Protein AF-A0A1J9PZV6-F1 (afdb_monomer_lite)

Organism: NCBI:txid1658174

Radius of gyration: 39.18 Å; chains: 1; bounding box: 84×37×117 Å

Foldseek 3Di:
DVQLVVLLVVLLVVLQVVLQVVLVVLLVVLVVVVVDDQDDPDCLLVVQLVVLVVVVVVVLQVVLVVVVCVVPPPDDQDPDPVSVVVSVVSSVVSNPDDPVVVVVVSVVSSVVSSCVVVVVVSVVCSVVVRPCVRPVVCVVVSDDPVVVVVDDPVSCCSNVPDPPVVVVVVVVVVVVVVVVVVVVVVVVD

pLDDT: mean 86.37, std 8.46, range [59.91, 98.31]

InterPro domains:
  IPR020850 GTPase effector domain [PS51388] (104-189)

Sequence (189 aa):
EEHIRRDIHKILDRSLQSNLDTALDELRKLCNDERVQLITYNHYYTDNIQKARHDRANTVLEHALQSVSDDWGKIHVSNTPHDLAKLLGSLQNHVVVNMEQQACEEAKAGLAAYYKVDMKTFVDNVCRQVIERHIVRNLRHLFTPTDVLAFSDEEVELIASEPNSRQDRRKELKILEKHLEESLFELRS

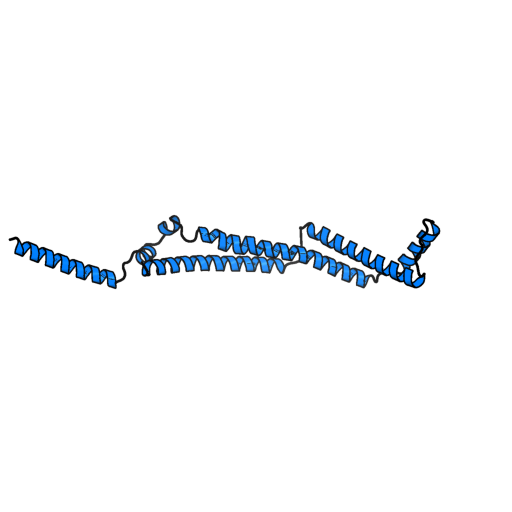Secondary structure (DSSP, 8-state):
-HHHHHHHHHHHHHHHHHHHHHHHHHHHHHHHHTTS------THHHHHHHHHHHHHHHHHHHHHHHHHHHHHSS----S-HHHHHHHHHHHHHH----HHHHHHHHHHHHHHHHHHHHHHHHHHHIIIIIIIIIIIHHHTTSS-HHHHHT--HHHHHHHHPPPHHHHHHHHHHHHHHHHHHHHHHHHH-

Structure (mmCIF, N/CA/C/O backbone):
data_AF-A0A1J9PZV6-F1
#
_entry.id   AF-A0A1J9PZV6-F1
#
loop_
_atom_site.group_PDB
_atom_site.id
_atom_site.type_symbol
_atom_site.label_atom_id
_atom_site.label_alt_id
_atom_site.label_comp_id
_atom_site.label_asym_id
_atom_site.label_entity_id
_atom_site.label_seq_id
_atom_site.pdbx_PDB_ins_code
_atom_site.Cartn_x
_atom_site.Cartn_y
_atom_site.Cartn_z
_atom_site.occupancy
_atom_site.B_iso_or_equiv
_atom_site.auth_seq_id
_atom_site.auth_comp_id
_atom_site.auth_asym_id
_atom_site.auth_atom_id
_atom_site.pdbx_PDB_model_num
ATOM 1 N N . GLU A 1 1 ? -17.785 2.205 39.127 1.00 60.62 1 GLU A N 1
ATOM 2 C CA . GLU A 1 1 ? -16.981 2.965 38.150 1.00 60.62 1 GLU A CA 1
ATOM 3 C C . GLU A 1 1 ? -15.780 2.190 37.614 1.00 60.62 1 GLU A C 1
ATOM 5 O O . GLU A 1 1 ? -15.812 1.830 36.450 1.00 60.62 1 GLU A O 1
ATOM 10 N N . GLU A 1 2 ? -14.776 1.837 38.427 1.00 74.56 2 GLU A N 1
ATOM 11 C CA . GLU A 1 2 ? -13.570 1.119 37.946 1.00 74.56 2 GLU A CA 1
ATOM 12 C C . GLU A 1 2 ? -13.859 -0.248 37.287 1.00 74.56 2 GLU A C 1
ATOM 14 O O . GLU A 1 2 ? -13.245 -0.627 36.297 1.00 74.56 2 GLU A O 1
ATOM 19 N N . HIS A 1 3 ? -14.812 -1.003 37.838 1.00 75.50 3 HIS A N 1
ATOM 20 C CA . HIS A 1 3 ? -15.273 -2.285 37.292 1.00 75.50 3 HIS A CA 1
ATOM 21 C C . HIS A 1 3 ? -15.930 -2.117 35.916 1.00 75.50 3 HIS A C 1
ATOM 23 O O . HIS A 1 3 ? -15.447 -2.693 34.952 1.00 75.50 3 HIS A O 1
ATOM 29 N N . ILE A 1 4 ? -16.921 -1.230 35.826 1.00 79.38 4 ILE A N 1
ATOM 30 C CA . ILE A 1 4 ? -17.630 -0.884 34.587 1.00 79.38 4 ILE A CA 1
ATOM 31 C C . ILE A 1 4 ? -16.651 -0.487 33.480 1.00 79.38 4 ILE A C 1
ATOM 33 O O . ILE A 1 4 ? -16.729 -0.989 32.364 1.00 79.38 4 ILE A O 1
ATOM 37 N N . ARG A 1 5 ? -15.676 0.373 33.802 1.00 81.00 5 ARG A N 1
ATOM 38 C CA . ARG A 1 5 ? -14.661 0.798 32.833 1.00 81.00 5 ARG A CA 1
ATOM 39 C C . ARG A 1 5 ? -13.847 -0.382 32.307 1.00 81.00 5 ARG A C 1
ATOM 41 O O . ARG A 1 5 ? -13.602 -0.458 31.109 1.00 81.00 5 ARG A O 1
ATOM 48 N N . ARG A 1 6 ? -13.441 -1.307 33.185 1.00 83.31 6 ARG A N 1
ATOM 49 C CA . ARG A 1 6 ? -12.686 -2.506 32.787 1.00 83.31 6 ARG A CA 1
ATOM 50 C C . ARG A 1 6 ? -13.487 -3.404 31.853 1.00 83.31 6 ARG A C 1
ATOM 52 O O . ARG A 1 6 ? -12.909 -3.934 30.912 1.00 83.31 6 ARG A O 1
ATOM 59 N N . ASP A 1 7 ? -14.782 -3.570 32.082 1.00 81.06 7 ASP A N 1
ATOM 60 C CA . ASP A 1 7 ? -15.588 -4.460 31.244 1.00 81.06 7 ASP A CA 1
ATOM 61 C C . ASP A 1 7 ? -15.961 -3.830 29.902 1.00 81.06 7 ASP A C 1
ATOM 63 O O . ASP A 1 7 ? -15.877 -4.510 28.881 1.00 81.06 7 ASP A O 1
ATOM 67 N N . ILE A 1 8 ? -16.204 -2.515 29.861 1.00 83.19 8 ILE A N 1
ATOM 68 C CA . ILE A 1 8 ? -16.289 -1.771 28.595 1.00 83.19 8 ILE A CA 1
ATOM 69 C C . ILE A 1 8 ? -14.974 -1.899 27.813 1.00 83.19 8 ILE A C 1
ATOM 71 O O . ILE A 1 8 ? -15.004 -2.200 26.623 1.00 83.19 8 ILE A O 1
ATOM 75 N N . HIS A 1 9 ? -13.814 -1.758 28.467 1.00 85.75 9 HIS A N 1
ATOM 76 C CA . HIS A 1 9 ? -12.519 -1.968 27.810 1.00 85.75 9 HIS A CA 1
ATOM 77 C C . HIS A 1 9 ? -12.388 -3.366 27.195 1.00 85.75 9 HIS A C 1
ATOM 79 O O . HIS A 1 9 ? -11.987 -3.472 26.043 1.00 85.75 9 HIS A O 1
ATOM 85 N N . LYS A 1 10 ? -12.807 -4.431 27.891 1.00 84.31 10 LYS A N 1
ATOM 86 C CA . LYS A 1 10 ? -12.777 -5.795 27.329 1.00 84.31 10 LYS A CA 1
ATOM 87 C C . LYS A 1 10 ? -13.654 -5.962 26.086 1.00 84.31 10 LYS A C 1
ATOM 89 O O . LYS A 1 10 ? -13.343 -6.788 25.229 1.00 84.31 10 LYS A O 1
ATOM 94 N N . ILE A 1 11 ? -14.784 -5.260 26.014 1.00 81.75 11 ILE A N 1
ATOM 95 C CA . ILE A 1 11 ? -15.664 -5.283 24.836 1.00 81.75 11 ILE A CA 1
ATOM 96 C C . ILE A 1 11 ? -14.983 -4.550 23.676 1.00 81.75 11 ILE A C 1
ATOM 98 O O . ILE A 1 11 ? -14.893 -5.092 22.575 1.00 81.75 11 ILE A O 1
ATOM 102 N N . LEU A 1 12 ? -14.424 -3.366 23.941 1.00 86.44 12 LEU A N 1
ATOM 103 C CA . LEU A 1 12 ? -13.680 -2.588 22.948 1.00 86.44 12 LEU A CA 1
ATOM 104 C C . LEU A 1 12 ? -12.474 -3.359 22.401 1.00 86.44 12 LEU A C 1
ATOM 106 O O . LEU A 1 12 ? -12.270 -3.379 21.189 1.00 86.44 12 LEU A O 1
ATOM 110 N N . ASP A 1 13 ? -11.713 -4.025 23.270 1.00 88.88 13 ASP A N 1
ATOM 111 C CA . ASP A 1 13 ? -10.537 -4.809 22.889 1.00 88.88 13 ASP A CA 1
ATOM 112 C C . ASP A 1 13 ? -10.908 -5.966 21.954 1.00 88.88 13 ASP A C 1
ATOM 114 O O . ASP A 1 13 ? -10.217 -6.205 20.965 1.00 88.88 13 ASP A O 1
ATOM 118 N N . ARG A 1 14 ? -12.036 -6.648 22.205 1.00 86.88 14 ARG A N 1
ATOM 119 C CA . ARG A 1 14 ? -12.546 -7.700 21.308 1.00 86.88 14 ARG A CA 1
ATOM 120 C C . ARG A 1 14 ? -12.872 -7.149 19.918 1.00 86.88 14 ARG A C 1
ATOM 122 O O . ARG A 1 14 ? -12.460 -7.736 18.917 1.00 86.88 14 ARG A O 1
ATOM 129 N N . SER A 1 15 ? -13.561 -6.012 19.845 1.00 88.19 15 SER A N 1
ATOM 130 C CA . SER A 1 15 ? -13.889 -5.366 18.567 1.00 88.19 15 SER A CA 1
ATOM 131 C C . SER A 1 15 ? -12.643 -4.858 17.833 1.00 88.19 15 SER A C 1
ATOM 133 O O . SER A 1 15 ? -12.527 -5.017 16.618 1.00 88.19 15 SER A O 1
ATOM 135 N N . LEU A 1 16 ? -11.677 -4.289 18.559 1.00 91.31 16 LEU A N 1
ATOM 136 C CA . LEU A 1 16 ? -10.388 -3.869 18.007 1.00 91.31 16 LEU A CA 1
ATOM 137 C C . LEU A 1 16 ? -9.591 -5.052 17.450 1.00 91.31 16 LEU A C 1
ATOM 139 O O . LEU A 1 16 ? -9.036 -4.942 16.358 1.00 91.31 16 LEU A O 1
ATOM 143 N N . GLN A 1 17 ? -9.574 -6.181 18.159 1.00 94.00 17 GLN A N 1
ATOM 144 C CA . GLN A 1 17 ? -8.904 -7.391 17.694 1.00 94.00 17 GLN A CA 1
ATOM 145 C C . GLN A 1 17 ? -9.547 -7.929 16.411 1.00 94.00 17 GLN A C 1
ATOM 147 O O . GLN A 1 17 ? -8.841 -8.204 15.448 1.00 94.00 17 GLN A O 1
ATOM 152 N N . SER A 1 18 ? -10.880 -7.981 16.348 1.00 93.00 18 SER A N 1
ATOM 153 C CA . SER A 1 18 ? -11.609 -8.391 15.138 1.00 93.00 18 SER A CA 1
ATOM 154 C C . SER A 1 18 ? -11.302 -7.490 13.928 1.00 93.00 18 SER A C 1
ATOM 156 O O . SER A 1 18 ? -11.060 -7.966 12.812 1.00 93.00 18 SER A O 1
ATOM 158 N N . ASN A 1 19 ? -11.234 -6.172 14.151 1.00 94.19 19 ASN A N 1
ATOM 159 C CA . ASN A 1 19 ? -10.822 -5.210 13.127 1.00 94.19 19 ASN A CA 1
ATOM 160 C C . ASN A 1 19 ? -9.390 -5.467 12.639 1.00 94.19 19 ASN A C 1
ATOM 162 O O . ASN A 1 19 ? -9.134 -5.422 11.434 1.00 94.19 19 ASN A O 1
ATOM 166 N N . LEU A 1 20 ? -8.466 -5.752 13.562 1.00 96.19 20 LEU A N 1
ATOM 167 C CA . LEU A 1 20 ? -7.080 -6.080 13.240 1.00 96.19 20 LEU A CA 1
ATOM 168 C C . LEU A 1 20 ? -6.977 -7.380 12.435 1.00 96.19 20 LEU A C 1
ATOM 170 O O . LEU A 1 20 ? -6.271 -7.407 11.430 1.00 96.19 20 LEU A O 1
ATOM 174 N N . ASP A 1 21 ? -7.700 -8.426 12.826 1.00 97.56 21 ASP A N 1
ATOM 175 C CA . ASP A 1 21 ? -7.690 -9.716 12.130 1.00 97.56 21 ASP A CA 1
ATOM 176 C C . ASP A 1 21 ? -8.176 -9.557 10.682 1.00 97.56 21 ASP A C 1
ATOM 178 O O . ASP A 1 21 ? -7.525 -10.016 9.741 1.00 97.56 21 ASP A O 1
ATOM 182 N N . THR A 1 22 ? -9.259 -8.800 10.484 1.00 97.12 22 THR A N 1
ATOM 183 C CA . THR A 1 22 ? -9.782 -8.498 9.143 1.00 97.12 22 THR A CA 1
ATOM 184 C C . THR A 1 22 ? -8.791 -7.666 8.320 1.00 97.12 22 THR A C 1
ATOM 186 O O . THR A 1 22 ? -8.613 -7.912 7.126 1.00 97.12 22 THR A O 1
ATOM 189 N N . ALA A 1 23 ? -8.110 -6.699 8.946 1.00 98.00 23 ALA A N 1
ATOM 190 C CA . ALA A 1 23 ? -7.073 -5.905 8.292 1.00 98.00 23 ALA A CA 1
ATOM 191 C C . ALA A 1 23 ? -5.891 -6.781 7.838 1.00 98.00 23 ALA A C 1
ATOM 193 O O . ALA A 1 23 ? -5.403 -6.642 6.716 1.00 98.00 23 ALA A O 1
ATOM 194 N N . LEU A 1 24 ? -5.447 -7.714 8.683 1.00 98.25 24 LEU A N 1
ATOM 195 C CA . LEU A 1 24 ? -4.373 -8.651 8.351 1.00 98.25 24 LEU A CA 1
ATOM 196 C C . LEU A 1 24 ? -4.763 -9.589 7.206 1.00 98.25 24 LEU A C 1
ATOM 198 O O . LEU A 1 24 ? -3.931 -9.872 6.343 1.00 98.25 24 LEU A O 1
ATOM 202 N N . ASP A 1 25 ? -6.013 -10.040 7.161 1.00 98.31 25 ASP A N 1
ATOM 203 C CA . ASP A 1 25 ? -6.512 -10.849 6.052 1.00 98.31 25 ASP A CA 1
ATOM 204 C C . ASP A 1 25 ? -6.569 -10.067 4.737 1.00 98.31 25 ASP A C 1
ATOM 206 O O . ASP A 1 25 ? -6.166 -10.592 3.699 1.00 98.31 25 ASP A O 1
ATOM 210 N N . GLU A 1 26 ? -6.988 -8.801 4.760 1.00 98.06 26 GLU A N 1
ATOM 211 C CA . GLU A 1 26 ? -6.936 -7.942 3.573 1.00 98.06 26 GLU A CA 1
ATOM 212 C C . GLU A 1 26 ? -5.491 -7.702 3.111 1.00 98.06 26 GLU A C 1
ATOM 214 O O . GLU A 1 26 ? -5.191 -7.814 1.922 1.00 98.06 26 GLU A O 1
ATOM 219 N N . LEU A 1 27 ? -4.563 -7.468 4.045 1.00 98.12 27 LEU A N 1
ATOM 220 C CA . LEU A 1 27 ? -3.140 -7.331 3.733 1.00 98.12 27 LEU A CA 1
ATOM 221 C C . LEU A 1 27 ? -2.576 -8.598 3.076 1.00 98.12 27 LEU A C 1
ATOM 223 O O . LEU A 1 27 ? -1.803 -8.505 2.125 1.00 98.12 27 LEU A O 1
ATOM 227 N N . ARG A 1 28 ? -2.970 -9.789 3.543 1.00 97.75 28 ARG A N 1
ATOM 228 C CA . ARG A 1 28 ? -2.560 -11.060 2.924 1.00 97.75 28 ARG A CA 1
ATOM 229 C C . ARG A 1 28 ? -3.051 -11.180 1.486 1.00 97.75 28 ARG A C 1
ATOM 231 O O . ARG A 1 28 ? -2.298 -11.686 0.657 1.00 97.75 28 ARG A O 1
ATOM 238 N N . LYS A 1 29 ? -4.272 -10.725 1.184 1.00 96.75 29 LYS A N 1
ATOM 239 C CA . LYS A 1 29 ? -4.788 -10.703 -0.195 1.00 96.75 29 LYS A CA 1
ATOM 240 C C . LYS A 1 29 ? -3.937 -9.792 -1.070 1.00 96.75 29 LYS A C 1
ATOM 242 O O . LYS A 1 29 ? -3.418 -10.275 -2.067 1.00 96.75 29 LYS A O 1
ATOM 247 N N . LEU A 1 30 ? -3.679 -8.557 -0.625 1.00 95.81 30 LEU A N 1
ATOM 248 C CA . LEU A 1 30 ? -2.809 -7.627 -1.355 1.00 95.81 30 LEU A CA 1
ATOM 249 C C . LEU A 1 30 ? -1.426 -8.239 -1.615 1.00 95.81 30 LEU A C 1
ATOM 251 O O . LEU A 1 30 ? -0.958 -8.253 -2.743 1.00 95.81 30 LEU A O 1
ATOM 255 N N . CYS A 1 31 ? -0.792 -8.835 -0.602 1.00 94.50 31 CYS A N 1
ATOM 256 C CA . CYS A 1 31 ? 0.500 -9.506 -0.773 1.00 94.50 31 CYS A CA 1
ATOM 257 C C . CYS A 1 31 ? 0.459 -10.696 -1.748 1.00 94.50 31 CYS A C 1
ATOM 259 O O . CYS A 1 31 ? 1.486 -11.032 -2.335 1.00 94.50 31 CYS A O 1
ATOM 261 N N . ASN A 1 32 ? -0.679 -11.380 -1.877 1.00 94.19 32 ASN A N 1
ATOM 262 C CA . ASN A 1 32 ? -0.838 -12.461 -2.846 1.00 94.19 32 ASN A CA 1
ATOM 263 C C . ASN A 1 32 ? -1.038 -11.923 -4.264 1.00 94.19 32 ASN A C 1
ATOM 265 O O . ASN A 1 32 ? -0.504 -12.527 -5.190 1.00 94.19 32 ASN A O 1
ATOM 269 N N . ASP A 1 33 ? -1.731 -10.796 -4.425 1.00 91.19 33 ASP A N 1
ATOM 270 C CA . ASP A 1 33 ? -1.902 -10.136 -5.722 1.00 91.19 33 ASP A CA 1
ATOM 271 C C . ASP A 1 33 ? -0.536 -9.731 -6.310 1.00 91.19 33 ASP A C 1
ATOM 273 O O . ASP A 1 33 ? -0.256 -10.021 -7.472 1.00 91.19 33 ASP A O 1
ATOM 277 N N . GLU A 1 34 ? 0.375 -9.215 -5.474 1.00 89.25 34 GLU A N 1
ATOM 278 C CA . GLU A 1 34 ? 1.752 -8.853 -5.868 1.00 89.25 34 GLU A CA 1
ATOM 279 C C . GLU A 1 34 ? 2.638 -10.052 -6.272 1.00 89.25 34 GLU A C 1
ATOM 281 O O . GLU A 1 34 ? 3.731 -9.884 -6.815 1.00 89.25 34 GLU A O 1
ATOM 286 N N . ARG A 1 35 ? 2.211 -11.292 -5.989 1.00 87.44 35 ARG A N 1
ATOM 287 C CA . ARG A 1 35 ? 2.941 -12.517 -6.375 1.00 87.44 35 ARG A CA 1
ATOM 288 C C . ARG A 1 35 ? 2.535 -13.050 -7.745 1.00 87.44 35 ARG A C 1
ATOM 290 O O . ARG A 1 35 ? 3.172 -13.981 -8.244 1.00 87.44 35 ARG A O 1
ATOM 297 N N . VAL A 1 36 ? 1.460 -12.520 -8.321 1.00 85.00 36 VAL A N 1
ATOM 298 C CA . VAL A 1 36 ? 0.964 -12.910 -9.642 1.00 85.00 36 VAL A CA 1
ATOM 299 C C . VAL A 1 36 ? 1.789 -12.199 -10.727 1.00 85.00 36 VAL A C 1
ATOM 301 O O . VAL A 1 36 ? 2.706 -11.427 -10.456 1.00 85.00 36 VAL A O 1
ATOM 304 N N . GLN A 1 37 ? 1.531 -12.528 -11.989 1.00 80.44 37 GLN A N 1
ATOM 305 C CA . GLN A 1 37 ? 2.214 -11.951 -13.138 1.00 80.44 37 GLN A CA 1
ATOM 306 C C . GLN A 1 37 ? 2.139 -10.415 -13.161 1.00 80.44 37 GLN A C 1
ATOM 308 O O . GLN A 1 37 ? 1.070 -9.830 -13.003 1.00 80.44 37 GLN A O 1
ATOM 313 N N . LEU A 1 38 ? 3.285 -9.789 -13.443 1.00 82.00 38 LEU A N 1
ATOM 314 C CA . LEU A 1 38 ? 3.469 -8.338 -13.489 1.00 82.00 38 LEU A CA 1
ATOM 315 C C . LEU A 1 38 ? 2.643 -7.725 -14.632 1.00 82.00 38 LEU A C 1
ATOM 317 O O . LEU A 1 38 ? 3.000 -7.857 -15.806 1.00 82.00 38 LEU A O 1
ATOM 321 N N . ILE A 1 39 ? 1.537 -7.058 -14.301 1.00 84.88 39 ILE A N 1
ATOM 322 C CA . ILE A 1 39 ? 0.676 -6.356 -15.261 1.00 84.88 39 ILE A CA 1
ATOM 323 C C . ILE A 1 39 ? 0.287 -5.014 -14.654 1.00 84.88 39 ILE A C 1
ATOM 325 O O . ILE A 1 39 ? -0.245 -4.951 -13.552 1.00 84.88 39 ILE A O 1
ATOM 329 N N . THR A 1 40 ? 0.523 -3.923 -15.384 1.00 87.00 40 THR A N 1
ATOM 330 C CA . THR A 1 40 ? 0.084 -2.590 -14.965 1.00 87.00 40 THR A CA 1
ATOM 331 C C . THR A 1 40 ? -0.733 -1.924 -16.060 1.00 87.00 40 THR A C 1
ATOM 333 O O . THR A 1 40 ? -0.335 -1.881 -17.222 1.00 87.00 40 THR A O 1
ATOM 336 N N . TYR A 1 41 ? -1.886 -1.384 -15.671 1.00 87.25 4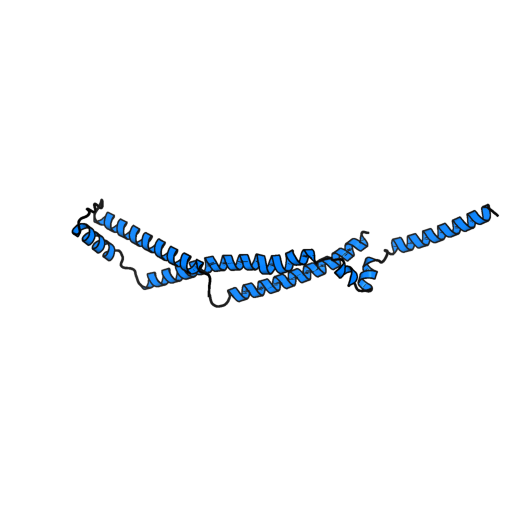1 TYR A N 1
ATOM 337 C CA . TYR A 1 41 ? -2.755 -0.578 -16.535 1.00 87.25 41 TYR A CA 1
ATOM 338 C C . TYR A 1 41 ? -2.494 0.924 -16.374 1.00 87.25 41 TYR A C 1
ATOM 340 O O . TYR A 1 41 ? -3.204 1.759 -16.933 1.00 87.25 41 TYR A O 1
ATOM 348 N N . ASN A 1 42 ? -1.497 1.289 -15.568 1.00 89.50 42 ASN A N 1
ATOM 349 C CA . ASN A 1 42 ? -1.205 2.671 -15.256 1.00 89.50 42 ASN A CA 1
ATOM 350 C C . ASN A 1 42 ? -0.319 3.304 -16.342 1.00 89.50 42 ASN A C 1
ATOM 352 O O . ASN A 1 42 ? 0.802 2.855 -16.579 1.00 89.50 42 ASN A O 1
ATOM 356 N N . HIS A 1 43 ? -0.789 4.399 -16.944 1.00 90.81 43 HIS A N 1
ATOM 357 C CA . HIS A 1 43 ? -0.049 5.159 -17.959 1.00 90.81 43 HIS A CA 1
ATOM 358 C C . HIS A 1 43 ? 1.305 5.705 -17.466 1.00 90.81 43 HIS A C 1
ATOM 360 O O . HIS A 1 43 ? 2.218 5.889 -18.264 1.00 90.81 43 HIS A O 1
ATOM 366 N N . TYR A 1 44 ? 1.518 5.873 -16.156 1.00 90.31 44 TYR A N 1
ATOM 367 C CA . TYR A 1 44 ? 2.839 6.245 -15.638 1.00 90.31 44 TYR A CA 1
ATOM 368 C C . TYR A 1 44 ? 3.930 5.236 -16.012 1.00 90.31 44 TYR A C 1
ATOM 370 O O . TYR A 1 44 ? 5.103 5.602 -16.070 1.00 90.31 44 TYR A O 1
ATOM 378 N N . TYR A 1 45 ? 3.578 3.974 -16.275 1.00 92.06 45 TYR A N 1
ATOM 379 C CA . TYR A 1 45 ? 4.525 2.995 -16.796 1.00 92.06 45 TYR A CA 1
ATOM 380 C C . TYR A 1 45 ? 5.095 3.428 -18.152 1.00 92.06 45 TYR A C 1
ATOM 382 O O . TYR A 1 45 ? 6.316 3.430 -18.328 1.00 92.06 45 TYR A O 1
ATOM 390 N N . THR A 1 46 ? 4.231 3.844 -19.087 1.00 91.69 46 THR A N 1
ATOM 391 C CA . THR A 1 46 ? 4.663 4.281 -20.420 1.00 91.69 46 THR A CA 1
ATOM 392 C C . THR A 1 46 ? 5.512 5.543 -20.343 1.00 91.69 46 THR A C 1
ATOM 394 O O . THR A 1 46 ? 6.530 5.635 -21.026 1.00 91.69 46 THR A O 1
ATOM 397 N N . ASP A 1 47 ? 5.179 6.467 -19.445 1.00 92.25 47 ASP A N 1
ATOM 398 C CA . ASP A 1 47 ? 5.974 7.681 -19.244 1.00 92.25 47 ASP A CA 1
ATOM 399 C C . ASP A 1 47 ? 7.350 7.355 -18.646 1.00 92.25 47 ASP A C 1
ATOM 401 O O . ASP A 1 47 ? 8.379 7.865 -19.094 1.00 92.25 47 ASP A O 1
ATOM 405 N N . ASN A 1 48 ? 7.393 6.459 -17.652 1.00 91.94 48 ASN A N 1
ATOM 406 C CA . ASN A 1 48 ? 8.638 6.038 -17.013 1.00 91.94 48 ASN A CA 1
ATOM 407 C C . ASN A 1 48 ? 9.565 5.309 -17.998 1.00 91.94 48 ASN A C 1
ATOM 409 O O . ASN A 1 48 ? 10.770 5.558 -17.972 1.00 91.94 48 ASN A O 1
ATOM 413 N N . ILE A 1 49 ? 9.031 4.438 -18.865 1.00 93.25 49 ILE A N 1
ATOM 414 C CA . ILE A 1 49 ? 9.859 3.710 -19.836 1.00 93.25 49 ILE A CA 1
ATOM 415 C C . ILE A 1 49 ? 10.336 4.621 -20.969 1.00 93.25 49 ILE A C 1
ATOM 417 O O . ILE A 1 49 ? 11.493 4.533 -21.371 1.00 93.25 49 ILE A O 1
ATOM 421 N N . GLN A 1 50 ? 9.496 5.548 -21.445 1.00 91.69 50 GLN A N 1
ATOM 422 C CA . GLN A 1 50 ? 9.914 6.551 -22.426 1.00 91.69 50 GLN A CA 1
ATOM 423 C C . GLN A 1 50 ? 11.020 7.442 -21.868 1.00 91.69 50 GLN A C 1
ATOM 425 O O . GLN A 1 50 ? 12.024 7.661 -22.545 1.00 91.69 50 GLN A O 1
ATOM 430 N N . LYS A 1 51 ? 10.877 7.889 -20.617 1.00 91.56 51 LYS A N 1
ATOM 431 C CA . LYS A 1 51 ? 11.920 8.652 -19.936 1.00 91.56 51 LYS A CA 1
ATOM 432 C C . LYS A 1 51 ? 13.220 7.854 -19.832 1.00 91.56 51 LYS A C 1
ATOM 434 O O . LYS A 1 51 ? 14.259 8.359 -20.232 1.00 91.56 51 LYS A O 1
ATOM 439 N N . ALA A 1 52 ? 13.163 6.601 -19.378 1.00 89.81 52 ALA A N 1
ATOM 440 C CA . ALA A 1 52 ? 14.351 5.752 -19.268 1.00 89.81 52 ALA A CA 1
ATOM 441 C C . ALA A 1 52 ? 15.051 5.536 -20.624 1.00 89.81 52 ALA A C 1
ATOM 443 O O . ALA A 1 52 ? 16.278 5.600 -20.705 1.00 89.81 52 ALA A O 1
ATOM 444 N N . ARG A 1 53 ? 14.280 5.331 -21.702 1.00 89.19 53 ARG A N 1
ATOM 445 C CA . ARG A 1 53 ? 14.809 5.225 -23.072 1.00 89.19 53 ARG A CA 1
ATOM 446 C C . ARG A 1 53 ? 15.468 6.522 -23.536 1.00 89.19 53 ARG A C 1
ATOM 448 O O . ARG A 1 53 ? 16.532 6.469 -24.145 1.00 89.19 53 ARG A O 1
ATOM 455 N N . HIS A 1 54 ? 14.852 7.669 -23.252 1.00 90.19 54 HIS A N 1
ATOM 456 C CA . HIS A 1 54 ? 15.391 8.975 -23.621 1.00 90.19 54 HIS A CA 1
ATOM 457 C C . HIS A 1 54 ? 16.682 9.298 -22.860 1.00 90.19 54 HIS A C 1
ATOM 459 O O . HIS A 1 54 ? 17.685 9.629 -23.486 1.00 90.19 54 HIS A O 1
ATOM 465 N N . ASP A 1 55 ? 16.679 9.121 -21.536 1.00 89.81 55 ASP A N 1
ATOM 466 C CA . ASP A 1 55 ? 17.851 9.331 -20.681 1.00 89.81 55 ASP A CA 1
ATOM 467 C C . ASP A 1 55 ? 19.029 8.476 -21.175 1.00 89.81 55 ASP A C 1
ATOM 469 O O . ASP A 1 55 ? 20.136 8.977 -21.361 1.00 89.81 55 ASP A O 1
ATOM 473 N N . ARG A 1 56 ? 18.771 7.205 -21.510 1.00 85.12 56 ARG A N 1
ATOM 474 C CA . ARG A 1 56 ? 19.779 6.312 -22.088 1.00 85.12 56 ARG A CA 1
ATOM 475 C C . ARG A 1 56 ? 20.287 6.789 -23.447 1.00 85.12 56 ARG A C 1
ATOM 477 O O . ARG A 1 56 ? 21.494 6.771 -23.675 1.00 85.12 56 ARG A O 1
ATOM 484 N N . ALA A 1 57 ? 19.391 7.153 -24.365 1.00 85.44 57 ALA A N 1
ATOM 485 C CA . ALA A 1 57 ? 19.783 7.627 -25.690 1.00 85.44 57 ALA A CA 1
ATOM 486 C C . ALA A 1 57 ? 20.694 8.859 -25.586 1.00 85.44 57 ALA A C 1
ATOM 488 O O . ALA A 1 57 ? 21.698 8.934 -26.292 1.00 85.44 57 ALA A O 1
ATOM 489 N N . ASN A 1 58 ? 20.396 9.763 -24.650 1.00 87.44 58 ASN A N 1
ATOM 490 C CA . ASN A 1 58 ? 21.243 10.913 -24.357 1.00 87.44 58 ASN A CA 1
ATOM 491 C C . ASN A 1 58 ? 22.606 10.486 -23.803 1.00 87.44 58 ASN A C 1
ATOM 493 O O . ASN A 1 58 ? 23.615 10.958 -24.308 1.00 87.44 58 ASN A O 1
ATOM 497 N N . THR A 1 59 ? 22.671 9.547 -22.852 1.00 85.69 59 THR A N 1
ATOM 498 C CA . THR A 1 59 ? 23.957 9.040 -22.332 1.00 85.69 59 THR A CA 1
ATOM 499 C C . THR A 1 59 ? 24.814 8.389 -23.420 1.00 85.69 59 THR A C 1
ATOM 501 O O . THR A 1 59 ? 26.020 8.618 -23.481 1.00 85.69 59 THR A O 1
ATOM 504 N N . VAL A 1 60 ? 24.208 7.591 -24.306 1.00 83.06 60 VAL A N 1
ATOM 505 C CA . VAL A 1 60 ? 24.920 6.982 -25.443 1.00 83.06 60 VAL A CA 1
ATOM 506 C C . VAL A 1 60 ? 25.442 8.062 -26.387 1.00 83.06 60 VAL A C 1
ATOM 508 O O . VAL A 1 60 ? 26.589 7.991 -26.823 1.00 83.06 60 VAL A O 1
ATOM 511 N N . LEU A 1 61 ? 24.626 9.076 -26.680 1.00 84.00 61 LEU A N 1
ATOM 512 C CA . LEU A 1 61 ? 25.025 10.194 -27.527 1.00 84.00 61 LEU A CA 1
ATOM 513 C C . LEU A 1 61 ? 26.154 11.018 -26.894 1.00 84.00 61 LEU A C 1
ATOM 515 O O . LEU A 1 61 ? 27.109 11.355 -27.584 1.00 84.00 61 LEU A O 1
ATOM 519 N N . GLU A 1 62 ? 26.076 11.313 -25.597 1.00 85.50 62 GLU A N 1
ATOM 520 C CA . GLU A 1 62 ? 27.122 12.014 -24.847 1.00 85.50 62 GLU A CA 1
ATOM 521 C C . GLU A 1 62 ? 28.446 11.249 -24.889 1.00 85.50 62 GLU A C 1
ATOM 523 O O . GLU A 1 62 ? 29.479 11.839 -25.204 1.00 85.50 62 GLU A O 1
ATOM 528 N N . HIS A 1 63 ? 28.418 9.936 -24.645 1.00 83.25 63 HIS A N 1
ATOM 529 C CA . HIS A 1 63 ? 29.615 9.101 -24.713 1.00 83.25 63 HIS A CA 1
ATOM 530 C C . HIS A 1 63 ? 30.192 9.058 -26.133 1.00 83.25 63 HIS A C 1
ATOM 532 O O . HIS A 1 63 ? 31.400 9.186 -26.319 1.00 83.25 63 HIS A O 1
ATOM 538 N N . ALA A 1 64 ? 29.339 8.925 -27.152 1.00 82.25 64 ALA A N 1
ATOM 539 C CA . ALA A 1 64 ? 29.775 8.946 -28.544 1.00 82.25 64 ALA A CA 1
ATOM 540 C C . ALA A 1 64 ? 30.392 10.303 -28.926 1.00 82.25 64 ALA A C 1
ATOM 542 O O . ALA A 1 64 ? 31.435 10.340 -29.572 1.00 82.25 64 ALA A O 1
ATOM 543 N N . LEU A 1 65 ? 29.804 11.421 -28.488 1.00 82.25 65 LEU A N 1
ATOM 544 C CA . LEU A 1 65 ? 30.356 12.763 -28.701 1.00 82.25 65 LEU A CA 1
ATOM 545 C C . LEU A 1 65 ? 31.700 12.959 -27.988 1.00 82.25 65 LEU A C 1
ATOM 547 O O . LEU A 1 65 ? 32.595 13.581 -28.557 1.00 82.25 65 LEU A O 1
ATOM 551 N N . GLN A 1 66 ? 31.860 12.418 -26.778 1.00 82.12 66 GLN A N 1
ATOM 552 C CA . GLN A 1 66 ? 33.141 12.421 -26.065 1.00 82.12 66 GLN A CA 1
ATOM 553 C C . GLN A 1 66 ? 34.204 11.627 -26.832 1.00 82.12 66 GLN A C 1
ATOM 555 O O . GLN A 1 66 ? 35.272 12.168 -27.094 1.00 82.12 66 GLN A O 1
ATOM 560 N N . SER A 1 67 ? 33.886 10.412 -27.292 1.00 80.00 67 SER A N 1
ATOM 561 C CA . SER A 1 67 ? 34.818 9.593 -28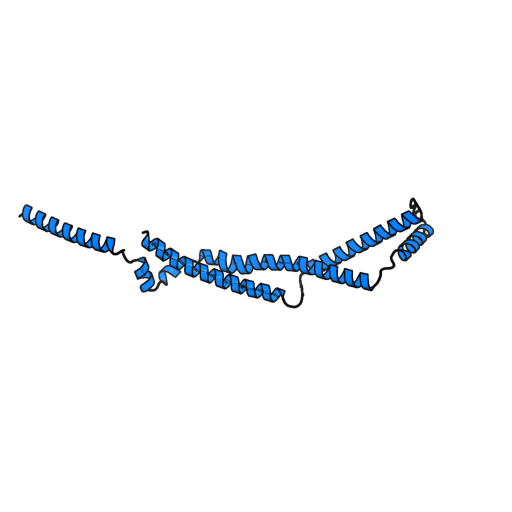.086 1.00 80.00 67 SER A CA 1
ATOM 562 C C . SER A 1 67 ? 35.248 10.288 -29.383 1.00 80.00 67 SER A C 1
ATOM 564 O O . SER A 1 67 ? 36.429 10.309 -29.717 1.00 80.00 67 SER A O 1
ATOM 566 N N . VAL A 1 68 ? 34.316 10.945 -30.083 1.00 78.56 68 VAL A N 1
ATOM 567 C CA . VAL A 1 68 ? 34.647 11.748 -31.273 1.00 78.56 68 VAL A CA 1
ATOM 568 C C . VAL A 1 68 ? 35.545 12.937 -30.920 1.00 78.56 68 VAL A C 1
ATOM 570 O O . VAL A 1 68 ? 36.426 13.299 -31.699 1.00 78.56 68 VAL A O 1
ATOM 573 N N . SER A 1 69 ? 35.343 13.556 -29.754 1.00 80.12 69 SER A N 1
ATOM 574 C CA . SER A 1 69 ? 36.185 14.662 -29.292 1.00 80.12 69 SER A CA 1
ATOM 575 C C . SER A 1 69 ? 37.597 14.206 -28.940 1.00 80.12 69 SER A C 1
ATOM 577 O O . SER A 1 69 ? 38.537 14.971 -29.148 1.00 80.12 69 SER A O 1
ATOM 579 N N . ASP A 1 70 ? 37.760 12.994 -28.416 1.00 78.19 70 ASP A N 1
ATOM 580 C CA . ASP A 1 70 ? 39.076 12.421 -28.133 1.00 78.19 70 ASP A CA 1
ATOM 581 C C . ASP A 1 70 ? 39.834 12.119 -29.436 1.00 78.19 70 ASP A C 1
ATOM 583 O O . ASP A 1 70 ? 41.022 12.425 -29.548 1.00 78.19 70 ASP A O 1
ATOM 587 N N . ASP A 1 71 ? 39.131 11.618 -30.457 1.00 73.81 71 ASP A N 1
ATOM 588 C CA . ASP A 1 71 ? 39.714 11.298 -31.763 1.00 73.81 71 ASP A CA 1
ATOM 589 C C . ASP A 1 71 ? 40.082 12.547 -32.585 1.00 73.81 71 ASP A C 1
ATOM 591 O O . ASP A 1 71 ? 41.062 12.544 -33.335 1.00 73.81 71 ASP A O 1
ATOM 595 N N . TRP A 1 72 ? 39.274 13.611 -32.516 1.00 71.75 72 TRP A N 1
ATOM 596 C CA . TRP A 1 72 ? 39.422 14.800 -33.373 1.00 71.75 72 TRP A CA 1
ATOM 597 C C . TRP A 1 72 ? 40.024 16.013 -32.653 1.00 71.75 72 TRP A C 1
ATOM 599 O O . TRP A 1 72 ? 40.335 17.020 -33.296 1.00 71.75 72 TRP A O 1
ATOM 609 N N . GLY A 1 73 ? 40.176 15.957 -31.329 1.00 72.12 73 GLY A N 1
ATOM 610 C CA . GLY A 1 73 ? 40.421 17.140 -30.512 1.00 72.12 73 GLY A CA 1
ATOM 611 C C . GLY A 1 73 ? 39.185 18.047 -30.453 1.00 72.12 73 GLY A C 1
ATOM 612 O O . GLY A 1 73 ? 38.045 17.591 -30.489 1.00 72.12 73 GLY A O 1
ATOM 613 N N . LYS A 1 74 ? 39.383 19.368 -30.345 1.00 72.12 74 LYS A N 1
ATOM 614 C CA . LYS A 1 74 ? 38.277 20.331 -30.191 1.00 72.12 74 LYS A CA 1
ATOM 615 C C . LYS A 1 74 ? 37.320 20.251 -31.393 1.00 72.12 74 LYS A C 1
ATOM 617 O O . LYS A 1 74 ? 37.654 20.729 -32.476 1.00 72.12 74 LYS A O 1
ATOM 622 N N . ILE A 1 75 ? 36.133 19.673 -31.195 1.00 66.88 75 ILE A N 1
ATOM 623 C CA . ILE A 1 75 ? 35.146 19.497 -32.266 1.00 66.88 75 ILE A CA 1
ATOM 624 C C . ILE A 1 75 ? 34.647 20.874 -32.733 1.00 66.88 75 ILE A C 1
ATOM 626 O O . ILE A 1 75 ? 33.927 21.568 -32.016 1.00 66.88 75 ILE A O 1
ATOM 630 N N . HIS A 1 76 ? 35.002 21.255 -33.960 1.00 69.50 76 HIS A N 1
ATOM 631 C CA . HIS A 1 76 ? 34.390 22.370 -34.679 1.00 69.50 76 HIS A CA 1
ATOM 632 C C . HIS A 1 76 ? 33.460 21.810 -35.756 1.00 69.50 76 HIS A C 1
ATOM 634 O O . HIS A 1 76 ? 33.915 21.344 -36.796 1.00 69.50 76 HIS A O 1
ATOM 640 N N . VAL A 1 77 ? 32.152 21.855 -35.501 1.00 68.00 77 VAL A N 1
ATOM 641 C CA . VAL A 1 77 ? 31.137 21.514 -36.505 1.00 68.00 77 VAL A CA 1
ATOM 642 C C . VAL A 1 77 ? 30.692 22.807 -37.176 1.00 68.00 77 VAL A C 1
ATOM 644 O O . VAL A 1 77 ? 29.988 23.616 -36.569 1.00 68.00 77 VAL A O 1
ATOM 647 N N . SER A 1 78 ? 31.121 23.034 -38.415 1.00 73.25 78 SER A N 1
ATOM 648 C CA . SER A 1 78 ? 30.549 24.098 -39.245 1.00 73.25 78 SER A CA 1
ATOM 649 C C . SER A 1 78 ? 29.174 23.647 -39.745 1.00 73.25 78 SER A C 1
ATOM 651 O O . SER A 1 78 ? 28.929 22.454 -39.905 1.00 73.25 78 SER A O 1
ATOM 653 N N . ASN A 1 79 ? 28.276 24.580 -40.072 1.00 74.75 79 ASN A N 1
ATOM 654 C CA . ASN A 1 79 ? 26.963 24.244 -40.641 1.00 74.75 79 ASN A CA 1
ATOM 655 C C . ASN A 1 79 ? 27.052 23.850 -42.134 1.00 74.75 79 ASN A C 1
ATOM 657 O O . ASN A 1 79 ? 26.260 24.305 -42.959 1.00 74.75 79 ASN A O 1
ATOM 661 N N . THR A 1 80 ? 28.072 23.071 -42.506 1.00 82.56 80 THR A N 1
ATOM 662 C CA . THR A 1 80 ? 28.239 22.543 -43.859 1.00 82.56 80 THR A CA 1
ATOM 663 C C . THR A 1 80 ? 27.683 21.117 -43.927 1.00 82.56 80 THR A C 1
ATOM 665 O O . THR A 1 80 ? 27.863 20.338 -42.987 1.00 82.56 80 THR A O 1
ATOM 668 N N . PRO A 1 81 ? 27.041 20.721 -45.042 1.00 81.25 81 PRO A N 1
ATOM 669 C CA . PRO A 1 81 ? 26.537 19.355 -45.210 1.00 81.25 81 PRO A CA 1
ATOM 670 C C . PRO A 1 81 ? 27.620 18.278 -45.045 1.00 81.25 81 PRO A C 1
ATOM 672 O O . PRO A 1 81 ? 27.328 17.167 -44.612 1.00 81.25 81 PRO A O 1
ATOM 675 N N . HIS A 1 82 ? 28.873 18.612 -45.372 1.00 78.31 82 HIS A N 1
ATOM 676 C CA . HIS A 1 82 ? 30.013 17.708 -45.255 1.00 78.31 82 HIS A CA 1
ATOM 677 C C . HIS A 1 82 ? 30.407 17.451 -43.795 1.00 78.31 82 HIS A C 1
ATOM 679 O O . HIS A 1 82 ? 30.552 16.294 -43.406 1.00 78.31 82 HIS A O 1
ATOM 685 N N . ASP A 1 83 ? 30.513 18.502 -42.976 1.00 74.50 83 ASP A N 1
ATOM 686 C CA . ASP A 1 83 ? 30.864 18.369 -41.556 1.00 74.50 83 ASP A CA 1
ATOM 687 C C . ASP A 1 83 ? 29.775 17.615 -40.781 1.00 74.50 83 ASP A C 1
ATOM 689 O O . ASP A 1 83 ? 30.083 16.768 -39.940 1.00 74.50 83 ASP A O 1
ATOM 693 N N . LEU A 1 84 ? 28.500 17.849 -41.121 1.00 79.38 84 LEU A N 1
ATOM 694 C CA . LEU A 1 84 ? 27.369 17.124 -40.539 1.00 79.38 84 LEU A CA 1
ATOM 695 C C . LEU A 1 84 ? 27.391 15.632 -40.909 1.00 79.38 84 LEU A C 1
ATOM 697 O O . LEU A 1 84 ? 27.203 14.778 -40.043 1.00 79.38 84 LEU A O 1
ATOM 701 N N . ALA A 1 85 ? 27.646 15.306 -42.180 1.00 82.19 85 ALA A N 1
ATOM 702 C CA . ALA A 1 85 ? 27.746 13.920 -42.635 1.00 82.19 85 ALA A CA 1
ATOM 703 C C . ALA A 1 85 ? 28.936 13.192 -41.990 1.00 82.19 85 ALA A C 1
ATOM 705 O O . ALA A 1 85 ? 28.813 12.031 -41.599 1.00 82.19 85 ALA A O 1
ATOM 706 N N . LYS A 1 86 ? 30.069 13.886 -41.829 1.00 78.94 86 LYS A N 1
ATOM 707 C CA . LYS A 1 86 ? 31.262 13.355 -41.165 1.00 78.94 86 LYS A CA 1
ATOM 708 C C . LYS A 1 86 ? 30.995 13.067 -39.684 1.00 78.94 86 LYS A C 1
ATOM 710 O O . LYS A 1 86 ? 31.343 11.989 -39.211 1.00 78.94 86 LYS A O 1
ATOM 715 N N . LEU A 1 87 ? 30.333 13.986 -38.976 1.00 80.25 87 LEU A N 1
ATOM 716 C CA . LEU A 1 87 ? 29.932 13.794 -37.579 1.00 80.25 87 LEU A CA 1
ATOM 717 C C . LEU A 1 87 ? 28.968 12.611 -37.422 1.00 80.25 87 LEU A C 1
ATOM 719 O O . LEU A 1 87 ? 29.174 11.769 -36.553 1.00 80.25 87 LEU A O 1
ATOM 723 N N . LEU A 1 88 ? 27.942 12.519 -38.276 1.00 81.38 88 LEU A N 1
ATOM 724 C CA . LEU A 1 88 ? 26.979 11.413 -38.254 1.00 81.38 88 LEU A CA 1
ATOM 725 C C . LEU A 1 88 ? 27.644 10.056 -38.510 1.00 81.38 88 LEU A C 1
ATOM 727 O O . LEU A 1 88 ? 27.335 9.092 -37.813 1.00 81.38 88 LEU A O 1
ATOM 731 N N . GLY A 1 89 ? 28.571 9.983 -39.470 1.00 79.31 89 GLY A N 1
ATOM 732 C CA . GLY A 1 89 ? 29.326 8.761 -39.752 1.00 79.31 89 GLY A CA 1
ATOM 733 C C . GLY A 1 89 ? 30.204 8.329 -38.576 1.00 79.31 89 GLY A C 1
ATOM 734 O O . GLY A 1 89 ? 30.224 7.153 -38.219 1.00 79.31 89 GLY A O 1
ATOM 735 N N . SER A 1 90 ? 30.876 9.279 -37.919 1.00 75.88 90 SER A N 1
ATOM 736 C CA . SER A 1 90 ? 31.654 8.993 -36.710 1.00 75.88 90 SER A CA 1
ATOM 737 C C . SER A 1 90 ? 30.775 8.547 -35.544 1.00 75.88 90 SER A C 1
ATOM 739 O O . SER A 1 90 ? 31.071 7.532 -34.923 1.00 75.88 90 SER A O 1
ATOM 741 N N . LEU A 1 91 ? 29.650 9.223 -35.291 1.00 78.75 91 LEU A N 1
ATOM 742 C CA . LEU A 1 91 ? 28.696 8.809 -34.259 1.00 78.75 91 LEU A CA 1
ATOM 743 C C . LEU A 1 91 ? 28.166 7.391 -34.509 1.00 78.75 91 LEU A C 1
ATOM 745 O O . LEU A 1 91 ? 28.131 6.594 -33.578 1.00 78.75 91 LEU A O 1
ATOM 749 N N . GLN A 1 92 ? 27.813 7.034 -35.749 1.00 77.50 92 GLN A N 1
ATOM 750 C CA . GLN A 1 92 ? 27.339 5.683 -36.076 1.00 77.50 92 GLN A CA 1
ATOM 751 C C . GLN A 1 92 ? 28.359 4.589 -35.737 1.00 77.50 92 GLN A C 1
ATOM 753 O O . GLN A 1 92 ? 27.967 3.535 -35.240 1.00 77.50 92 GLN A O 1
ATOM 758 N N . ASN A 1 93 ? 29.652 4.847 -35.941 1.00 70.69 93 ASN A N 1
ATOM 759 C CA . ASN A 1 93 ? 30.708 3.886 -35.613 1.00 70.69 93 ASN A CA 1
ATOM 760 C C . ASN A 1 93 ? 30.860 3.663 -34.100 1.00 70.69 93 ASN A C 1
ATOM 762 O O . ASN A 1 93 ? 31.208 2.562 -33.680 1.00 70.69 93 ASN A O 1
ATOM 766 N N . HIS A 1 94 ? 30.561 4.675 -33.279 1.00 68.75 94 HIS A N 1
ATOM 767 C CA . HIS A 1 94 ? 30.602 4.571 -31.814 1.00 68.75 94 HIS A CA 1
ATOM 768 C C . HIS A 1 94 ? 29.268 4.124 -31.189 1.00 68.75 94 HIS A C 1
ATOM 770 O O . HIS A 1 94 ? 29.227 3.793 -30.008 1.00 68.75 94 HIS A O 1
ATOM 776 N N . VAL A 1 95 ? 28.184 4.075 -31.971 1.00 69.75 95 VAL A N 1
ATOM 777 C CA . VAL A 1 95 ? 26.834 3.666 -31.538 1.00 69.75 95 VAL A CA 1
ATOM 778 C C . VAL A 1 95 ? 26.565 2.177 -31.822 1.00 69.75 95 VAL A C 1
ATOM 780 O O . VAL A 1 95 ? 25.434 1.716 -31.719 1.00 69.75 95 VAL A O 1
ATOM 783 N N . VAL A 1 96 ? 27.581 1.367 -32.140 1.00 59.91 96 VAL A N 1
ATOM 784 C CA . VAL A 1 96 ? 27.402 -0.092 -32.265 1.00 59.91 96 VAL A CA 1
ATOM 785 C C . VAL A 1 96 ? 27.039 -0.682 -30.898 1.00 59.91 96 VAL A C 1
ATOM 787 O O . VAL A 1 96 ? 27.900 -0.956 -30.063 1.00 59.91 96 VAL A O 1
ATOM 790 N N . VAL A 1 97 ? 25.740 -0.869 -30.659 1.00 66.31 97 VAL A N 1
ATOM 791 C CA . VAL A 1 97 ? 25.215 -1.432 -29.415 1.00 66.31 97 VAL A CA 1
ATOM 792 C C . VAL A 1 97 ? 25.171 -2.954 -29.532 1.00 66.31 97 VAL A C 1
ATOM 794 O O . VAL A 1 97 ? 24.578 -3.506 -30.458 1.00 66.31 97 VAL A O 1
ATOM 797 N N . ASN A 1 98 ? 25.781 -3.650 -28.572 1.00 79.31 98 ASN A N 1
ATOM 798 C CA . ASN A 1 98 ? 25.604 -5.090 -28.405 1.00 79.31 98 ASN A CA 1
ATOM 799 C C . ASN A 1 98 ? 24.107 -5.393 -28.183 1.00 79.31 98 ASN A C 1
ATOM 801 O O . ASN A 1 98 ? 23.529 -4.956 -27.186 1.00 79.31 98 ASN A O 1
ATOM 805 N N . MET A 1 99 ? 23.482 -6.146 -29.099 1.00 80.31 99 MET A N 1
ATOM 806 C CA . MET A 1 99 ? 22.038 -6.415 -29.058 1.00 80.31 99 MET A CA 1
ATOM 807 C C . MET A 1 99 ? 21.593 -7.143 -27.782 1.00 80.31 99 MET A C 1
ATOM 809 O O . MET A 1 99 ? 20.516 -6.851 -27.263 1.00 80.31 99 MET A O 1
ATOM 813 N N . GLU A 1 100 ? 22.411 -8.051 -27.242 1.00 88.44 100 GLU A N 1
ATOM 814 C CA . GLU A 1 100 ? 22.098 -8.758 -25.993 1.00 88.44 100 GLU A CA 1
ATOM 815 C C . GLU A 1 100 ? 22.120 -7.801 -24.801 1.00 88.44 100 GLU A C 1
ATOM 817 O O . GLU A 1 100 ? 21.203 -7.790 -23.977 1.00 88.44 100 GLU A O 1
ATOM 822 N N . GLN A 1 101 ? 23.139 -6.941 -24.742 1.00 84.94 101 GLN A N 1
ATOM 8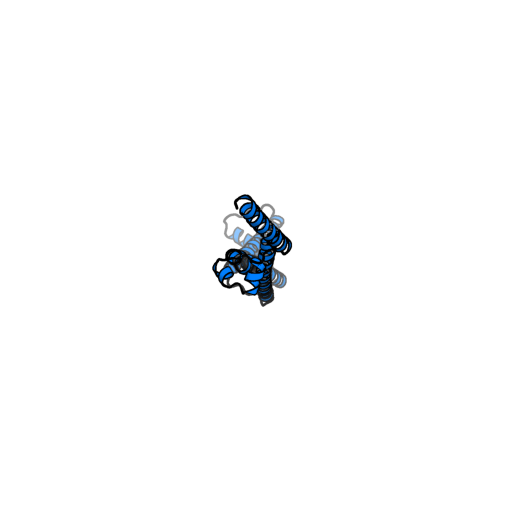23 C CA . GLN A 1 101 ? 23.243 -5.915 -23.711 1.00 84.94 101 GLN A CA 1
ATOM 824 C C . GLN A 1 101 ? 22.072 -4.930 -23.798 1.00 84.94 101 GLN A C 1
ATOM 826 O O . GLN A 1 101 ? 21.472 -4.586 -22.779 1.00 84.94 101 GLN A O 1
ATOM 831 N N . GLN A 1 102 ? 21.696 -4.521 -25.011 1.00 84.00 102 GLN A N 1
ATOM 832 C CA . GLN A 1 102 ? 20.555 -3.639 -25.227 1.00 84.00 102 GLN A CA 1
ATOM 833 C C . GLN A 1 102 ? 19.253 -4.264 -24.731 1.00 84.00 102 GLN A C 1
ATOM 835 O O . GLN A 1 102 ? 18.512 -3.605 -24.002 1.00 84.00 102 GLN A O 1
ATOM 840 N N . ALA A 1 103 ? 18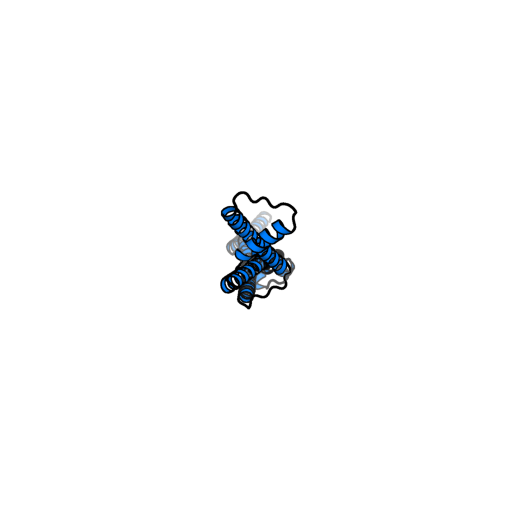.997 -5.525 -25.087 1.00 89.38 103 ALA A N 1
ATOM 841 C CA . ALA A 1 103 ? 17.809 -6.253 -24.656 1.00 89.38 103 ALA A CA 1
ATOM 842 C C . ALA A 1 103 ? 17.755 -6.410 -23.127 1.00 89.38 103 ALA A C 1
ATOM 844 O O . ALA A 1 103 ? 16.707 -6.187 -22.520 1.00 89.38 103 ALA A O 1
ATOM 845 N N . CYS A 1 104 ? 18.888 -6.731 -22.494 1.00 91.62 104 CYS A N 1
ATOM 846 C CA . CYS A 1 104 ? 18.996 -6.846 -21.040 1.00 91.62 104 CYS A CA 1
ATOM 847 C C . CYS A 1 104 ? 18.697 -5.513 -20.334 1.00 91.62 104 CYS A C 1
ATOM 849 O O . CYS A 1 104 ? 17.901 -5.448 -19.395 1.00 91.62 104 CYS A O 1
ATOM 851 N N . GLU A 1 105 ? 19.298 -4.425 -20.808 1.00 88.06 105 GLU A N 1
ATOM 852 C CA . GLU A 1 105 ? 19.093 -3.098 -20.233 1.00 88.06 105 GLU A CA 1
ATOM 853 C C . GLU A 1 105 ? 17.662 -2.579 -20.455 1.00 88.06 105 GLU A C 1
ATOM 855 O O . GLU A 1 105 ? 17.103 -1.940 -19.564 1.00 88.06 105 GLU A O 1
ATOM 860 N N . GLU A 1 106 ? 17.035 -2.897 -21.590 1.00 90.25 106 GLU A N 1
ATOM 861 C CA . GLU A 1 106 ? 15.627 -2.580 -21.853 1.00 90.25 106 GLU A CA 1
ATOM 862 C C . GLU A 1 106 ? 14.690 -3.348 -20.908 1.00 90.25 106 GLU A C 1
ATOM 864 O O . GLU A 1 106 ? 13.788 -2.757 -20.312 1.00 90.25 106 GLU A O 1
ATOM 869 N N . ALA A 1 107 ? 14.939 -4.645 -20.690 1.00 92.69 107 ALA A N 1
ATOM 870 C CA . ALA A 1 107 ? 14.193 -5.439 -19.715 1.00 92.69 107 ALA A CA 1
ATOM 871 C C . ALA A 1 107 ? 14.339 -4.867 -18.294 1.00 92.69 107 ALA A C 1
ATOM 873 O O . ALA A 1 107 ? 13.353 -4.733 -17.566 1.00 92.69 107 ALA A O 1
ATOM 874 N N . LYS A 1 108 ? 15.555 -4.451 -17.915 1.00 92.31 108 LYS A N 1
ATOM 875 C CA . LYS A 1 108 ? 15.826 -3.795 -16.628 1.00 92.31 108 LYS A CA 1
ATOM 876 C C . LYS A 1 108 ? 15.068 -2.473 -16.488 1.00 92.31 108 LYS A C 1
ATOM 878 O O . LYS A 1 108 ? 14.480 -2.224 -15.436 1.00 92.31 108 LYS A O 1
ATOM 883 N N . ALA A 1 109 ? 15.062 -1.636 -17.525 1.00 91.62 109 ALA A N 1
ATOM 884 C CA . ALA A 1 109 ? 14.316 -0.379 -17.534 1.00 91.62 109 ALA A CA 1
ATOM 885 C C . ALA A 1 109 ? 12.804 -0.619 -17.415 1.00 91.62 109 ALA A C 1
ATOM 887 O O . ALA A 1 109 ? 12.137 0.057 -16.630 1.00 91.62 109 ALA A O 1
ATOM 888 N N . GLY A 1 110 ? 12.280 -1.623 -18.124 1.00 92.69 110 GLY A N 1
ATOM 889 C CA . GLY A 1 110 ? 10.886 -2.047 -18.021 1.00 92.69 110 GLY A CA 1
ATOM 890 C C . GLY A 1 110 ? 10.509 -2.483 -16.606 1.00 92.69 110 GLY A C 1
ATOM 891 O O . GLY A 1 110 ? 9.530 -1.983 -16.055 1.00 92.69 110 GLY A O 1
ATOM 892 N N . LEU A 1 111 ? 11.312 -3.344 -15.976 1.00 93.06 111 LEU A N 1
ATOM 893 C CA . LEU A 1 111 ? 11.083 -3.773 -14.591 1.00 93.06 111 LEU A CA 1
ATOM 894 C C . LEU A 1 111 ? 11.154 -2.597 -13.607 1.00 93.06 111 LEU A C 1
ATOM 896 O O . LEU A 1 111 ? 10.291 -2.465 -12.743 1.00 93.06 111 LEU A O 1
ATOM 900 N N . ALA A 1 112 ? 12.133 -1.702 -13.756 1.00 92.75 112 ALA A N 1
ATOM 901 C CA . ALA A 1 112 ? 12.255 -0.525 -12.897 1.00 92.75 112 ALA A CA 1
ATOM 902 C C . ALA A 1 112 ? 11.052 0.427 -13.039 1.00 92.75 112 ALA A C 1
ATOM 904 O O . ALA A 1 112 ? 10.538 0.937 -12.041 1.00 92.75 112 ALA A O 1
ATOM 905 N N . ALA A 1 113 ? 10.581 0.651 -14.269 1.00 93.62 113 ALA A N 1
ATOM 906 C CA . ALA A 1 113 ? 9.401 1.463 -14.548 1.00 93.62 113 ALA A CA 1
ATOM 907 C C . ALA A 1 113 ? 8.128 0.849 -13.950 1.00 93.62 113 ALA A C 1
ATOM 909 O O . ALA A 1 113 ? 7.319 1.582 -13.379 1.00 93.62 113 ALA A O 1
ATOM 910 N N . TYR A 1 114 ? 7.980 -0.476 -14.050 1.00 93.44 114 TYR A N 1
ATOM 911 C CA . TYR A 1 114 ? 6.880 -1.226 -13.448 1.00 93.44 114 TYR A CA 1
ATOM 912 C C . TYR A 1 114 ? 6.888 -1.079 -11.924 1.00 93.44 114 TYR A C 1
ATOM 914 O O . TYR A 1 114 ? 5.953 -0.513 -11.362 1.00 93.44 114 TYR A O 1
ATOM 922 N N . TYR A 1 115 ? 7.978 -1.476 -11.258 1.00 92.81 115 TYR A N 1
ATOM 923 C CA . TYR A 1 115 ? 8.045 -1.483 -9.793 1.00 92.81 115 TYR A CA 1
ATOM 924 C C . TYR A 1 115 ? 7.903 -0.090 -9.177 1.00 92.81 115 TYR A C 1
ATOM 926 O O . TYR A 1 115 ? 7.401 0.057 -8.065 1.00 92.81 115 TYR A O 1
ATOM 934 N N . LYS A 1 116 ? 8.287 0.965 -9.904 1.00 93.31 116 LYS A N 1
ATOM 935 C CA . LYS A 1 116 ? 8.063 2.349 -9.473 1.00 93.31 116 LYS A CA 1
ATOM 936 C C . LYS A 1 116 ? 6.579 2.716 -9.388 1.00 93.31 116 LYS A C 1
ATOM 938 O O . LYS A 1 116 ? 6.212 3.538 -8.547 1.00 93.31 116 LYS A O 1
ATOM 943 N N . VAL A 1 117 ? 5.749 2.184 -10.281 1.00 93.44 117 VAL A N 1
ATOM 944 C CA . VAL A 1 117 ? 4.290 2.359 -10.238 1.00 93.44 117 VAL A CA 1
ATOM 945 C C . VAL A 1 117 ? 3.708 1.456 -9.162 1.00 93.44 117 VAL A C 1
ATOM 947 O O . VAL A 1 117 ? 2.999 1.930 -8.279 1.00 93.44 117 VAL A O 1
ATOM 950 N N . ASP A 1 118 ? 4.070 0.182 -9.225 1.00 93.31 118 ASP A N 1
ATOM 951 C CA . ASP A 1 118 ? 3.535 -0.893 -8.401 1.00 93.31 118 ASP A CA 1
ATOM 952 C C . ASP A 1 118 ? 3.712 -0.617 -6.905 1.00 93.31 118 ASP A C 1
ATOM 954 O O . ASP A 1 118 ? 2.748 -0.577 -6.151 1.00 93.31 118 ASP A O 1
ATOM 958 N N . MET A 1 119 ? 4.923 -0.231 -6.491 1.00 93.44 119 MET A N 1
ATOM 959 C CA . MET A 1 119 ? 5.220 0.120 -5.102 1.00 93.44 119 MET A CA 1
ATOM 960 C C . MET A 1 119 ? 4.350 1.275 -4.586 1.00 93.44 119 MET A C 1
ATOM 962 O O . MET A 1 119 ? 3.931 1.264 -3.430 1.00 93.44 119 MET A O 1
ATOM 966 N N . LYS A 1 120 ? 4.062 2.278 -5.425 1.00 93.94 120 LYS A N 1
ATOM 967 C CA . LYS A 1 120 ? 3.184 3.391 -5.031 1.00 93.94 120 LYS A CA 1
ATOM 968 C C . LYS A 1 120 ? 1.749 2.910 -4.864 1.00 93.94 120 LYS A C 1
ATOM 970 O O . LYS A 1 120 ? 1.110 3.241 -3.871 1.00 93.94 120 LYS A O 1
ATOM 975 N N . THR A 1 121 ? 1.267 2.115 -5.815 1.00 93.50 121 THR A N 1
ATOM 976 C CA . THR A 1 121 ? -0.078 1.543 -5.776 1.00 93.50 121 THR A CA 1
ATOM 977 C C . THR A 1 121 ? -0.260 0.618 -4.575 1.00 93.50 121 THR A C 1
ATOM 979 O O . THR A 1 121 ? -1.265 0.735 -3.878 1.00 93.50 121 THR A O 1
ATOM 982 N N . PHE A 1 122 ? 0.721 -0.231 -4.270 1.00 94.88 122 PHE A N 1
ATOM 983 C CA . PHE A 1 122 ? 0.703 -1.099 -3.099 1.00 94.88 122 PHE A CA 1
ATOM 984 C C . PHE A 1 122 ? 0.616 -0.294 -1.798 1.00 94.88 122 PHE A C 1
ATOM 986 O O . PHE A 1 122 ? -0.256 -0.555 -0.972 1.00 94.88 122 PHE A O 1
ATOM 993 N N . VAL A 1 123 ? 1.460 0.730 -1.627 1.00 96.88 123 VAL A N 1
ATOM 994 C CA . VAL A 1 123 ? 1.432 1.589 -0.429 1.00 96.88 123 VAL A CA 1
ATOM 995 C C . VAL A 1 123 ? 0.082 2.298 -0.283 1.00 96.88 123 VAL A C 1
ATOM 997 O O . VAL A 1 123 ? -0.506 2.272 0.800 1.00 96.88 123 VAL A O 1
ATOM 1000 N N . ASP A 1 124 ? -0.452 2.867 -1.365 1.00 96.75 124 ASP A N 1
ATOM 1001 C CA . ASP A 1 124 ? -1.776 3.499 -1.354 1.00 96.75 124 ASP A CA 1
ATOM 1002 C C . ASP A 1 124 ? -2.882 2.497 -0.993 1.00 96.75 124 ASP A C 1
ATOM 1004 O O . ASP A 1 124 ? -3.797 2.820 -0.226 1.00 96.75 124 ASP A O 1
ATOM 1008 N N . ASN A 1 125 ? -2.790 1.267 -1.504 1.00 96.88 125 ASN A N 1
ATOM 1009 C CA . ASN A 1 125 ? -3.730 0.195 -1.205 1.00 96.88 125 ASN A CA 1
ATOM 1010 C C . ASN A 1 125 ? -3.646 -0.254 0.254 1.00 96.88 125 ASN A C 1
ATOM 1012 O O . ASN A 1 125 ? -4.688 -0.405 0.884 1.00 96.88 125 ASN A O 1
ATOM 1016 N N . VAL A 1 126 ? -2.455 -0.398 0.833 1.00 98.00 126 VAL A N 1
ATOM 1017 C CA . VAL A 1 126 ? -2.310 -0.699 2.265 1.00 98.00 126 VAL A CA 1
ATOM 1018 C C . VAL A 1 126 ? -2.953 0.409 3.102 1.00 98.00 126 VAL A C 1
ATOM 1020 O O . VAL A 1 126 ? -3.796 0.134 3.957 1.00 98.00 126 VAL A O 1
ATOM 1023 N N . CYS A 1 127 ? -2.649 1.674 2.816 1.00 98.19 127 CYS A N 1
ATOM 1024 C CA . CYS A 1 127 ? -3.238 2.797 3.542 1.00 98.19 127 CYS A CA 1
ATOM 1025 C C . CYS A 1 127 ? -4.769 2.812 3.431 1.00 98.19 127 CYS A C 1
ATOM 1027 O O . CYS A 1 127 ? -5.465 2.842 4.443 1.00 98.19 127 CYS A O 1
ATOM 1029 N N . ARG A 1 128 ? -5.322 2.747 2.214 1.00 97.81 128 ARG A N 1
ATOM 1030 C CA . ARG A 1 128 ? -6.772 2.875 1.997 1.00 97.81 128 ARG A CA 1
ATOM 1031 C C . ARG A 1 128 ? -7.565 1.622 2.350 1.00 97.81 128 ARG A C 1
ATOM 1033 O O . ARG A 1 128 ? -8.673 1.724 2.872 1.00 97.81 128 ARG A O 1
ATOM 1040 N N . GLN A 1 129 ? -7.062 0.456 1.970 1.00 97.81 129 GLN A N 1
ATOM 1041 C CA . GLN A 1 129 ? -7.823 -0.791 1.998 1.00 97.81 129 GLN A CA 1
ATOM 1042 C C . GLN A 1 129 ? -7.574 -1.594 3.263 1.00 97.81 129 GLN A C 1
ATOM 1044 O O . GLN A 1 129 ? -8.498 -2.253 3.713 1.00 97.81 129 GLN A O 1
ATOM 1049 N N . VAL A 1 130 ? -6.388 -1.496 3.868 1.00 98.00 130 VAL A N 1
ATOM 1050 C CA . VAL A 1 130 ? -6.079 -2.182 5.128 1.00 98.00 130 VAL A CA 1
ATOM 1051 C C . VAL A 1 130 ? -6.361 -1.255 6.307 1.00 98.00 130 VAL A C 1
ATOM 1053 O O . VAL A 1 130 ? -7.232 -1.537 7.127 1.00 98.00 130 VAL A O 1
ATOM 1056 N N . ILE A 1 131 ? -5.674 -0.114 6.372 1.00 96.94 131 ILE A N 1
ATOM 1057 C CA . ILE A 1 131 ? -5.696 0.754 7.558 1.00 96.94 131 ILE A CA 1
ATOM 1058 C C . ILE A 1 131 ? -6.997 1.559 7.633 1.00 96.94 131 ILE A C 1
ATOM 1060 O O . ILE A 1 131 ? -7.754 1.436 8.596 1.00 96.94 131 ILE A O 1
ATOM 1064 N N . GLU A 1 132 ? -7.290 2.371 6.618 1.00 96.81 132 GLU A N 1
ATOM 1065 C CA . GLU A 1 132 ? -8.457 3.258 6.641 1.00 96.81 132 GLU A CA 1
ATOM 1066 C C . GLU A 1 132 ? -9.769 2.470 6.707 1.00 96.81 132 GLU A C 1
ATOM 1068 O O . GLU A 1 132 ? -10.648 2.779 7.510 1.00 96.81 132 GLU A O 1
ATOM 1073 N N . ARG A 1 133 ? -9.900 1.422 5.886 1.00 95.88 133 ARG A N 1
ATOM 1074 C CA . ARG A 1 133 ? -11.129 0.625 5.786 1.00 95.88 133 ARG A CA 1
ATOM 1075 C C . ARG A 1 133 ? -11.414 -0.193 7.044 1.00 95.88 133 ARG A C 1
ATOM 1077 O O . ARG A 1 133 ? -12.549 -0.151 7.507 1.00 95.88 133 ARG A O 1
ATOM 1084 N N . HIS A 1 134 ? -10.436 -0.942 7.557 1.00 95.88 134 HIS A N 1
ATOM 1085 C CA . HIS A 1 134 ? -10.680 -1.914 8.630 1.00 95.88 134 HIS A CA 1
ATOM 1086 C C . HIS A 1 134 ? -10.366 -1.376 10.024 1.00 95.88 134 HIS A C 1
ATOM 1088 O O . HIS A 1 134 ? -10.966 -1.834 10.991 1.00 95.88 134 HIS A O 1
ATOM 1094 N N . ILE A 1 135 ? -9.475 -0.389 10.142 1.00 94.06 135 ILE A N 1
ATOM 1095 C CA . ILE A 1 135 ? -9.119 0.206 11.432 1.00 94.06 135 ILE A CA 1
ATOM 1096 C C . ILE A 1 135 ? -9.854 1.536 11.584 1.00 94.06 135 ILE A C 1
ATOM 1098 O O . ILE A 1 135 ? -10.837 1.613 12.317 1.00 94.06 135 ILE A O 1
ATOM 1102 N N . VAL A 1 136 ? -9.440 2.578 10.856 1.00 94.19 136 VAL A N 1
ATOM 1103 C CA . VAL A 1 136 ? -9.861 3.971 11.113 1.00 94.19 136 VAL A CA 1
ATOM 1104 C C . VAL A 1 136 ? -11.371 4.165 10.980 1.00 94.19 136 VAL A C 1
ATOM 1106 O O . VAL A 1 136 ? -11.995 4.796 11.838 1.00 94.19 136 VAL A O 1
ATOM 1109 N N . ARG A 1 137 ? -11.985 3.625 9.922 1.00 91.62 137 ARG A N 1
ATOM 1110 C CA . ARG A 1 137 ? -13.429 3.760 9.692 1.00 91.62 137 ARG A CA 1
ATOM 1111 C C . ARG A 1 137 ? -14.240 3.037 10.766 1.00 91.62 137 ARG A C 1
ATOM 1113 O O . ARG A 1 137 ? -15.236 3.586 11.230 1.00 91.62 137 ARG A O 1
ATOM 1120 N N . ASN A 1 138 ? -13.770 1.872 11.208 1.00 88.75 138 ASN A N 1
ATOM 1121 C CA . ASN A 1 138 ? -14.438 1.064 12.225 1.00 88.75 138 ASN A CA 1
ATOM 1122 C C . ASN A 1 138 ? -14.239 1.608 13.645 1.00 88.75 138 ASN A C 1
ATOM 1124 O O . ASN A 1 138 ? -15.111 1.386 14.479 1.00 88.75 138 ASN A O 1
ATOM 1128 N N . LEU A 1 139 ? -13.182 2.392 13.920 1.00 86.88 139 LEU A N 1
ATOM 1129 C CA . LEU A 1 139 ? -12.992 3.055 15.224 1.00 86.88 139 LEU A CA 1
ATOM 1130 C C . LEU A 1 139 ? -14.214 3.886 15.641 1.00 86.88 139 LEU A C 1
ATOM 1132 O O . LEU A 1 139 ? -14.579 3.926 16.813 1.00 86.88 139 LEU A O 1
ATOM 1136 N N . ARG A 1 140 ? -14.874 4.531 14.672 1.00 81.38 140 ARG A N 1
ATOM 1137 C CA . ARG A 1 140 ? -16.068 5.364 14.901 1.00 81.38 140 ARG A CA 1
ATOM 1138 C C . ARG A 1 140 ? -17.310 4.550 15.266 1.00 81.38 140 ARG A C 1
ATOM 1140 O O . ARG A 1 140 ? -18.291 5.120 15.733 1.00 81.38 140 ARG A O 1
ATOM 1147 N N . HIS A 1 141 ? -17.264 3.245 15.025 1.00 81.19 141 HIS A N 1
ATOM 1148 C CA . HIS A 1 141 ? -18.355 2.299 15.220 1.00 81.19 141 HIS A CA 1
ATOM 1149 C C . HIS A 1 141 ? -18.035 1.268 16.311 1.00 81.19 141 HIS A C 1
ATOM 1151 O O . HIS A 1 141 ? -18.733 0.274 16.421 1.00 81.19 141 HIS A O 1
ATOM 1157 N N . LEU A 1 142 ? -16.979 1.477 17.109 1.00 79.06 142 LEU A N 1
ATOM 1158 C CA . LEU A 1 142 ? -16.595 0.530 18.164 1.00 79.06 142 LEU A CA 1
ATOM 1159 C C . LEU A 1 142 ? -17.565 0.500 19.345 1.00 79.06 142 LEU A C 1
ATOM 1161 O O . LEU A 1 142 ? -17.617 -0.496 20.061 1.00 79.06 142 LEU A O 1
ATOM 1165 N N . PHE A 1 143 ? -18.248 1.616 19.599 1.00 76.62 143 PHE A N 1
ATOM 1166 C CA . PHE A 1 143 ? -19.142 1.764 20.739 1.00 76.62 143 PHE A CA 1
ATOM 1167 C C . PHE A 1 143 ? -20.203 2.811 20.432 1.00 76.62 143 PHE A C 1
ATOM 1169 O O . PHE A 1 143 ? -20.045 4.002 20.715 1.00 76.62 143 PHE A O 1
ATOM 1176 N N . THR A 1 144 ? -21.270 2.373 19.780 1.00 80.94 144 THR A N 1
ATOM 1177 C CA . THR A 1 144 ? -22.411 3.217 19.433 1.00 80.94 144 THR A CA 1
ATOM 1178 C C . THR A 1 144 ? -23.604 2.921 20.345 1.00 80.94 144 THR A C 1
ATOM 1180 O O . THR A 1 144 ? -23.688 1.838 20.923 1.00 80.94 144 THR A O 1
ATOM 1183 N N . PRO A 1 145 ? -24.573 3.848 20.471 1.00 80.38 145 PRO A N 1
ATOM 1184 C CA . PRO A 1 145 ? -25.810 3.575 21.204 1.00 80.38 145 PRO A CA 1
ATOM 1185 C C . PRO A 1 145 ? -26.546 2.334 20.686 1.00 80.38 145 PRO A C 1
ATOM 1187 O O . PRO A 1 145 ? -27.159 1.617 21.466 1.00 80.38 145 PRO A O 1
ATOM 1190 N N . THR A 1 146 ? -26.457 2.062 19.382 1.00 80.62 146 THR A N 1
ATOM 1191 C CA . THR A 1 146 ? -27.029 0.865 18.761 1.00 80.62 146 THR A CA 1
ATOM 1192 C C . THR A 1 146 ? -26.354 -0.410 19.259 1.00 80.62 146 THR A C 1
ATOM 1194 O O . THR A 1 146 ? -27.049 -1.383 19.523 1.00 80.62 146 THR A O 1
ATOM 1197 N N . ASP A 1 147 ? -25.031 -0.395 19.443 1.00 76.62 147 ASP A N 1
ATOM 1198 C CA . ASP A 1 147 ? -24.298 -1.547 19.983 1.00 76.62 147 ASP A CA 1
ATOM 1199 C C . ASP A 1 147 ? -24.687 -1.797 21.440 1.00 76.62 147 ASP A C 1
ATOM 1201 O O . ASP A 1 147 ? -24.948 -2.932 21.815 1.00 76.62 147 ASP A O 1
ATOM 1205 N N . VAL A 1 148 ? -24.826 -0.731 22.238 1.00 80.44 148 VAL A N 1
ATOM 1206 C CA . VAL A 1 148 ? -25.285 -0.826 23.635 1.00 80.44 148 VAL A CA 1
ATOM 1207 C C . VAL A 1 148 ? -26.704 -1.394 23.724 1.00 80.44 148 VAL A C 1
ATOM 1209 O O . VAL A 1 148 ? -26.997 -2.175 24.623 1.00 80.44 148 VAL A O 1
ATOM 1212 N N . LEU A 1 149 ? -27.589 -1.031 22.790 1.00 81.62 149 LEU A N 1
ATOM 1213 C CA . LEU A 1 149 ? -28.939 -1.602 22.701 1.00 81.62 149 LEU A CA 1
ATOM 1214 C C . LEU A 1 149 ? -28.943 -3.073 22.262 1.00 81.62 149 LEU A C 1
ATOM 1216 O O . LEU A 1 149 ? -29.924 -3.767 22.512 1.00 81.62 149 LEU A O 1
ATOM 1220 N N . ALA A 1 150 ? -27.887 -3.527 21.588 1.00 82.31 150 ALA A N 1
ATOM 1221 C CA . ALA A 1 150 ? -27.731 -4.900 21.125 1.00 82.31 150 ALA A CA 1
ATOM 1222 C C . ALA A 1 150 ? -27.009 -5.807 22.137 1.00 82.31 150 ALA A C 1
ATOM 1224 O O . ALA A 1 150 ? -26.828 -6.990 21.847 1.00 82.31 150 ALA A O 1
ATOM 1225 N N . PHE A 1 151 ? -26.594 -5.278 23.294 1.00 83.44 151 PHE A N 1
ATOM 1226 C CA . PHE A 1 151 ? -25.966 -6.075 24.347 1.00 83.44 151 PHE A CA 1
ATOM 1227 C C . PHE A 1 151 ? -26.899 -7.174 24.833 1.00 83.44 151 PHE A C 1
ATOM 1229 O O . PHE A 1 151 ? -28.096 -6.952 25.030 1.00 83.44 151 PHE A O 1
ATOM 1236 N N . SER A 1 152 ? -26.333 -8.361 25.035 1.00 85.12 152 SER A N 1
ATOM 1237 C CA . SER A 1 152 ? -27.080 -9.462 25.633 1.00 85.12 152 SER A CA 1
ATOM 1238 C C . SER A 1 152 ? -27.349 -9.194 27.116 1.00 85.12 152 SER A C 1
ATOM 1240 O O . SER A 1 152 ? -26.658 -8.390 27.747 1.00 85.12 152 SER A O 1
ATOM 1242 N N . ASP A 1 153 ? -28.329 -9.890 27.696 1.00 85.56 153 ASP A N 1
ATOM 1243 C CA . ASP A 1 153 ? -28.633 -9.771 29.126 1.00 85.56 153 ASP A CA 1
ATOM 1244 C C . ASP A 1 153 ? -27.393 -10.067 29.987 1.00 85.56 153 ASP A C 1
ATOM 1246 O O . ASP A 1 153 ? -27.169 -9.394 30.991 1.00 85.56 153 ASP A O 1
ATOM 1250 N N . GLU A 1 154 ? -26.529 -10.996 29.559 1.00 82.75 154 GLU A N 1
ATOM 1251 C CA . GLU A 1 154 ? -25.271 -11.299 30.247 1.00 82.75 154 GLU A CA 1
ATOM 1252 C C . GLU A 1 154 ? -24.263 -10.143 30.177 1.00 82.75 154 GLU A C 1
ATOM 1254 O O . GLU A 1 154 ? -23.557 -9.873 31.149 1.00 82.75 154 GLU A O 1
ATOM 1259 N N . GLU A 1 155 ? -24.172 -9.446 29.042 1.00 81.31 155 GLU A N 1
ATOM 1260 C CA . GLU A 1 155 ? -23.296 -8.279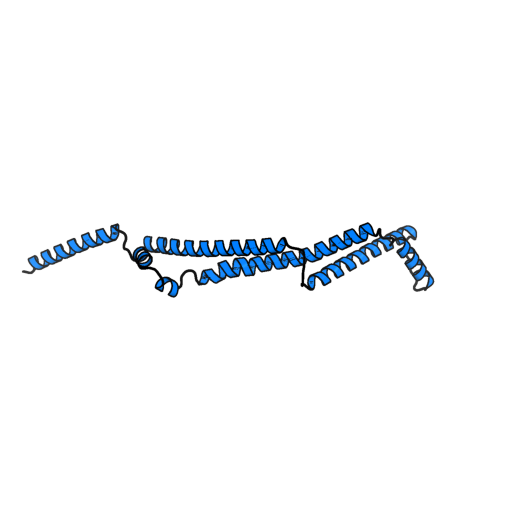 28.884 1.00 81.31 155 GLU A CA 1
ATOM 1261 C C . GLU A 1 155 ? -23.820 -7.080 29.678 1.00 81.31 155 GLU A C 1
ATOM 1263 O O . GLU A 1 155 ? -23.040 -6.369 30.319 1.00 81.31 155 GLU A O 1
ATOM 1268 N N . VAL A 1 156 ? -25.140 -6.885 29.698 1.00 83.44 156 VAL A N 1
ATOM 1269 C CA . VAL A 1 156 ? -25.789 -5.870 30.531 1.00 83.44 156 VAL A CA 1
ATOM 1270 C C . VAL A 1 156 ? -25.575 -6.184 32.004 1.00 83.44 156 VAL A C 1
ATOM 1272 O O . VAL A 1 156 ? -25.201 -5.286 32.753 1.00 83.44 156 VAL A O 1
ATOM 1275 N N . GLU A 1 157 ? -25.746 -7.433 32.433 1.00 80.88 157 GLU A N 1
ATOM 1276 C CA . GLU A 1 157 ? -25.500 -7.845 33.814 1.00 80.88 157 GLU A CA 1
ATOM 1277 C C . GLU A 1 157 ? -24.030 -7.645 34.195 1.00 80.88 157 GLU A C 1
ATOM 1279 O O . GLU A 1 157 ? -23.746 -7.065 35.241 1.00 80.88 157 GLU A O 1
ATOM 1284 N N . LEU A 1 158 ? -23.085 -8.009 33.324 1.00 76.75 158 LEU A N 1
ATOM 1285 C CA . LEU A 1 158 ? -21.655 -7.777 33.547 1.00 76.75 158 LEU A CA 1
ATOM 1286 C C . LEU A 1 158 ? -21.336 -6.290 33.792 1.00 76.75 158 LEU A C 1
ATOM 1288 O O . LEU A 1 158 ? -20.504 -5.967 34.637 1.00 76.75 158 LEU A O 1
ATOM 1292 N N . ILE A 1 159 ? -21.984 -5.388 33.051 1.00 78.88 159 ILE A N 1
ATOM 1293 C CA . ILE A 1 159 ? -21.736 -3.941 33.110 1.00 78.88 159 ILE A CA 1
ATOM 1294 C C . ILE A 1 159 ? -22.522 -3.274 34.249 1.00 78.88 159 ILE A C 1
ATOM 1296 O O . ILE A 1 159 ? -22.014 -2.361 34.901 1.00 78.88 159 ILE A O 1
ATOM 1300 N N . ALA A 1 160 ? -23.765 -3.692 34.477 1.00 79.44 160 ALA A N 1
ATOM 1301 C CA . ALA A 1 160 ? -24.684 -3.082 35.433 1.00 79.44 160 ALA A CA 1
ATOM 1302 C C . ALA A 1 160 ? -24.550 -3.660 36.847 1.00 79.44 160 ALA A C 1
ATOM 1304 O O . ALA A 1 160 ? -25.062 -3.062 37.798 1.00 79.44 160 ALA A O 1
ATOM 1305 N N . SER A 1 161 ? -23.870 -4.800 37.010 1.00 79.06 161 SER A N 1
ATOM 1306 C CA . SER A 1 161 ? -23.727 -5.421 38.318 1.00 79.06 161 SER A CA 1
ATOM 1307 C C . SER A 1 161 ? -22.839 -4.590 39.240 1.00 79.06 161 SER A C 1
ATOM 1309 O O . SER A 1 161 ? -21.774 -4.062 38.902 1.00 79.06 161 SER A O 1
ATOM 1311 N N . GLU A 1 162 ? -23.319 -4.443 40.466 1.00 79.94 162 GLU A N 1
ATOM 1312 C CA . GLU A 1 162 ? -22.588 -3.761 41.513 1.00 79.94 162 GLU A CA 1
ATOM 1313 C C . GLU A 1 162 ? -21.550 -4.720 42.113 1.00 79.94 162 GLU A C 1
ATOM 1315 O O . GLU A 1 162 ? -21.902 -5.854 42.447 1.00 79.94 162 GLU A O 1
ATOM 1320 N N . PRO A 1 163 ? -20.291 -4.291 42.329 1.00 79.94 163 PRO A N 1
ATOM 1321 C CA . PRO A 1 163 ? -19.291 -5.156 42.943 1.00 79.94 163 PRO A CA 1
ATOM 1322 C C . PRO A 1 163 ? -19.722 -5.592 44.350 1.00 79.94 163 PRO A C 1
ATOM 1324 O O . PRO A 1 163 ? -20.228 -4.775 45.121 1.00 79.94 163 PRO A O 1
ATOM 1327 N N . ASN A 1 164 ? -19.448 -6.854 44.702 1.00 81.12 164 ASN A N 1
ATOM 1328 C CA . ASN A 1 164 ? -19.888 -7.492 45.955 1.00 81.12 164 ASN A CA 1
ATOM 1329 C C . ASN A 1 164 ? -19.633 -6.635 47.204 1.00 81.12 164 ASN A C 1
ATOM 1331 O O . ASN A 1 164 ? -20.522 -6.469 48.029 1.00 81.12 164 ASN A O 1
ATOM 1335 N N . SER A 1 165 ? -18.469 -5.985 47.294 1.00 82.75 165 SER A N 1
ATOM 1336 C CA . SER A 1 165 ? -18.130 -5.107 48.422 1.00 82.75 165 SER A CA 1
ATOM 1337 C C . SER A 1 165 ? -19.105 -3.942 48.614 1.00 82.75 165 SER A C 1
ATOM 1339 O O . SER A 1 165 ? -19.396 -3.554 49.744 1.00 82.75 165 SER A O 1
ATOM 1341 N N . ARG A 1 166 ? -19.636 -3.377 47.523 1.00 84.25 166 ARG A N 1
ATOM 1342 C CA . ARG A 1 166 ? -20.662 -2.334 47.603 1.00 84.25 166 ARG A CA 1
ATOM 1343 C C . ARG A 1 166 ? -22.038 -2.916 47.911 1.00 84.25 166 ARG A C 1
ATOM 1345 O O . ARG A 1 166 ? -22.768 -2.315 48.695 1.00 84.25 166 ARG A O 1
ATOM 1352 N N . GLN A 1 167 ? -22.366 -4.094 47.374 1.00 86.38 167 GLN A N 1
ATOM 1353 C CA . GLN A 1 167 ? -23.611 -4.781 47.725 1.00 86.38 167 GLN A CA 1
ATOM 1354 C C . GLN A 1 167 ? -23.680 -5.079 49.228 1.00 86.38 167 GLN A C 1
ATOM 1356 O O . GLN A 1 167 ? -24.710 -4.826 49.855 1.00 86.38 167 GLN A O 1
ATOM 1361 N N . ASP A 1 168 ? -22.586 -5.570 49.807 1.00 90.19 168 ASP A N 1
ATOM 1362 C CA . ASP A 1 168 ? -22.487 -5.884 51.232 1.00 90.19 168 ASP A CA 1
ATOM 1363 C C . ASP A 1 168 ? -22.559 -4.616 52.077 1.00 90.19 168 ASP A C 1
ATOM 1365 O O . ASP A 1 168 ? -23.372 -4.531 52.999 1.00 90.19 168 ASP A O 1
ATOM 1369 N N . ARG A 1 169 ? -21.833 -3.563 51.683 1.00 90.12 169 ARG A N 1
ATOM 1370 C CA . ARG A 1 169 ? -21.920 -2.267 52.360 1.00 90.12 169 ARG A CA 1
ATOM 1371 C C . ARG A 1 169 ? -23.333 -1.683 52.328 1.00 90.12 169 ARG A C 1
ATOM 1373 O O . ARG A 1 169 ? -23.789 -1.119 53.319 1.00 90.12 169 ARG A O 1
ATOM 1380 N N . ARG A 1 170 ? -24.051 -1.823 51.211 1.00 90.81 170 ARG A N 1
ATOM 1381 C CA . ARG A 1 170 ? -25.449 -1.384 51.098 1.00 90.81 170 ARG A CA 1
ATOM 1382 C C . ARG A 1 170 ? -26.361 -2.175 52.034 1.00 90.81 170 ARG A C 1
ATOM 1384 O O . ARG A 1 170 ? -27.260 -1.583 52.624 1.00 90.81 170 ARG A O 1
ATOM 1391 N N . LYS A 1 171 ? -26.149 -3.487 52.176 1.00 94.56 171 LYS A N 1
ATOM 1392 C CA . LYS A 1 171 ? -26.905 -4.315 53.130 1.00 94.56 171 LYS A CA 1
ATOM 1393 C C . LYS A 1 171 ? -26.660 -3.855 54.567 1.00 94.56 171 LYS A C 1
ATOM 1395 O O . LYS A 1 171 ? -27.629 -3.639 55.285 1.00 94.56 171 LYS A O 1
ATOM 1400 N N . GLU A 1 172 ? -25.403 -3.635 54.956 1.00 95.56 172 GLU A N 1
ATOM 1401 C CA . GLU A 1 172 ? -25.053 -3.116 56.288 1.00 95.56 172 GLU A CA 1
ATOM 1402 C C . GLU A 1 172 ? -25.724 -1.770 56.580 1.00 95.56 172 GLU A C 1
ATOM 1404 O O . GLU A 1 172 ? -26.328 -1.590 57.635 1.00 95.56 172 GLU A O 1
ATOM 1409 N N . LEU A 1 173 ? -25.648 -0.829 55.634 1.00 95.25 173 LEU A N 1
ATOM 1410 C CA . LEU A 1 173 ? -26.229 0.504 55.795 1.00 95.25 173 LEU A CA 1
ATOM 1411 C C . LEU A 1 173 ? -27.756 0.461 55.915 1.00 95.25 173 LEU A C 1
ATOM 1413 O O . LEU A 1 173 ? -28.299 1.178 56.746 1.00 95.25 173 LEU A O 1
ATOM 1417 N N . LYS A 1 174 ? -28.440 -0.406 55.155 1.00 96.06 174 LYS A N 1
ATOM 1418 C CA . LYS A 1 174 ? -29.897 -0.596 55.274 1.00 96.06 174 LYS A CA 1
ATOM 1419 C C . LYS A 1 174 ? -30.310 -1.183 56.622 1.00 96.06 174 LYS A C 1
ATOM 1421 O O . LYS A 1 174 ? -31.359 -0.832 57.150 1.00 96.06 174 LYS A O 1
ATOM 1426 N N . ILE A 1 175 ? -29.503 -2.087 57.179 1.00 95.88 175 ILE A N 1
ATOM 1427 C CA . ILE A 1 175 ? -29.747 -2.623 58.524 1.00 95.88 175 ILE A CA 1
ATOM 1428 C C . ILE A 1 175 ? -29.592 -1.503 59.558 1.00 95.88 175 ILE A C 1
ATOM 1430 O O . ILE A 1 175 ? -30.453 -1.346 60.419 1.00 95.88 175 ILE A O 1
ATOM 1434 N N . LEU A 1 176 ? -28.532 -0.698 59.445 1.00 96.25 176 LEU A N 1
ATOM 1435 C CA . LEU A 1 176 ? -28.291 0.429 60.345 1.00 96.25 176 LEU A CA 1
ATOM 1436 C C . LEU A 1 176 ? -29.405 1.482 60.267 1.00 96.25 176 LEU A C 1
ATOM 1438 O O . LEU A 1 176 ? -29.870 1.944 61.303 1.00 96.25 176 LEU A O 1
ATOM 1442 N N . GLU A 1 177 ? -29.836 1.840 59.058 1.00 96.81 177 GLU A N 1
ATOM 1443 C CA . GLU A 1 177 ? -30.962 2.746 58.809 1.00 96.81 177 GLU A CA 1
ATOM 1444 C C . GLU A 1 177 ? -32.220 2.260 59.531 1.00 96.81 177 GLU A C 1
ATOM 1446 O O . GLU A 1 177 ? -32.773 2.990 60.348 1.00 96.81 177 GLU A O 1
ATOM 1451 N N . LYS A 1 178 ? -32.600 0.994 59.323 1.00 96.44 178 LYS A N 1
ATOM 1452 C CA . LYS A 1 178 ? -33.774 0.399 59.964 1.00 96.44 178 LYS A CA 1
ATOM 1453 C C . LYS A 1 178 ? -33.689 0.441 61.494 1.00 96.44 178 LYS A C 1
ATOM 1455 O O . LYS A 1 178 ? -34.648 0.827 62.153 1.00 96.44 178 LYS A O 1
ATOM 1460 N N . HIS A 1 179 ? -32.534 0.092 62.062 1.00 95.06 179 HIS A N 1
ATOM 1461 C CA . HIS A 1 179 ? -32.321 0.159 63.511 1.00 95.06 179 HIS A CA 1
ATOM 1462 C C . HIS A 1 179 ? -32.431 1.591 64.052 1.00 95.06 179 HIS A C 1
ATOM 1464 O O . HIS A 1 179 ? -32.968 1.806 65.139 1.00 95.06 179 HIS A O 1
ATOM 1470 N N . LEU A 1 180 ? -31.913 2.579 63.317 1.00 94.69 180 LEU A N 1
ATOM 1471 C CA . LEU A 1 180 ? -32.011 3.986 63.700 1.00 94.69 180 LEU A CA 1
ATOM 1472 C C . LEU A 1 180 ? -33.458 4.486 63.626 1.00 94.69 180 LEU A C 1
ATOM 1474 O O . LEU A 1 180 ? -33.879 5.208 64.525 1.00 94.69 180 LEU A O 1
ATOM 1478 N N . GLU A 1 181 ? -34.222 4.088 62.608 1.00 94.88 181 GLU A N 1
ATOM 1479 C CA . GLU A 1 181 ? -35.650 4.409 62.490 1.00 94.88 181 GLU A CA 1
ATOM 1480 C C . GLU A 1 181 ? -36.469 3.818 63.642 1.00 94.88 181 GLU A C 1
ATOM 1482 O O . GLU A 1 181 ? -37.258 4.535 64.257 1.00 94.88 181 GLU A O 1
ATOM 1487 N N . GLU A 1 182 ? -36.243 2.544 63.975 1.00 93.94 182 GLU A N 1
ATOM 1488 C CA . GLU A 1 182 ? -36.882 1.868 65.111 1.00 93.94 182 GLU A CA 1
ATOM 1489 C C . GLU A 1 182 ? -36.547 2.577 66.433 1.00 93.94 182 GLU A C 1
ATOM 1491 O O . GLU A 1 182 ? -37.447 2.940 67.189 1.00 93.94 182 GLU A O 1
ATOM 1496 N N . SER A 1 183 ? -35.268 2.891 66.664 1.00 92.50 183 SER A N 1
ATOM 1497 C CA . SER A 1 183 ? -34.823 3.608 67.870 1.00 92.50 183 SER A CA 1
ATOM 1498 C C . SER A 1 183 ? -35.440 5.010 67.978 1.00 92.50 183 SER A C 1
ATOM 1500 O O . SER A 1 183 ? -35.776 5.478 69.065 1.00 92.50 183 SER A O 1
ATOM 1502 N N . LEU A 1 184 ? -35.583 5.717 66.853 1.00 92.44 184 LEU A N 1
ATOM 1503 C CA . LEU A 1 184 ? -36.154 7.065 66.816 1.00 92.44 184 LEU A CA 1
ATOM 1504 C C . LEU A 1 184 ? -37.673 7.036 67.034 1.00 92.44 184 LEU A C 1
ATOM 1506 O O . LEU A 1 184 ? -38.214 7.942 67.669 1.00 92.44 184 LEU A O 1
ATOM 1510 N N . PHE A 1 185 ? -38.349 5.994 66.545 1.00 92.62 185 PHE A N 1
ATOM 1511 C CA . PHE A 1 185 ? -39.757 5.741 66.829 1.00 92.62 185 PHE A CA 1
ATOM 1512 C C . PHE A 1 185 ? -39.988 5.488 68.325 1.00 92.62 185 PHE A C 1
ATOM 1514 O O . PHE A 1 185 ? -40.844 6.148 68.910 1.00 92.62 185 PHE A O 1
ATOM 1521 N N . GLU A 1 186 ? -39.179 4.631 68.956 1.00 90.56 186 GLU A N 1
ATOM 1522 C CA . GLU A 1 186 ? -39.240 4.367 70.403 1.00 90.56 186 GLU A CA 1
ATOM 1523 C C . GLU A 1 186 ? -38.980 5.622 71.248 1.00 90.56 186 GLU A C 1
ATOM 1525 O O . GLU A 1 186 ? -39.633 5.831 72.263 1.00 90.56 186 GLU A O 1
ATOM 1530 N N . LEU A 1 187 ? -38.064 6.501 70.824 1.00 86.19 187 LEU A N 1
ATOM 1531 C CA . LEU A 1 187 ? -37.791 7.767 71.519 1.00 86.19 187 LEU A CA 1
ATOM 1532 C C . LEU A 1 187 ? -38.913 8.811 71.377 1.00 86.19 187 LEU A C 1
ATOM 1534 O O . LEU A 1 187 ? -38.936 9.788 72.128 1.00 86.19 187 LEU A O 1
ATOM 1538 N N . ARG A 1 188 ? -39.799 8.660 70.385 1.00 80.06 188 ARG A N 1
ATOM 1539 C CA . ARG A 1 188 ? -40.930 9.569 70.133 1.00 80.06 188 ARG A CA 1
ATOM 1540 C C . ARG A 1 188 ? -42.259 9.077 70.708 1.00 80.06 188 ARG A C 1
ATOM 1542 O O . ARG A 1 188 ? -43.179 9.894 70.770 1.00 80.06 188 ARG A O 1
ATOM 1549 N N . SER A 1 189 ? -42.374 7.796 71.064 1.00 59.94 189 SER A N 1
ATOM 1550 C CA . SER A 1 189 ? -43.556 7.209 71.716 1.00 59.94 189 SER A CA 1
ATOM 1551 C C . SER A 1 189 ? -43.492 7.355 73.230 1.00 59.94 189 SER A C 1
ATOM 1553 O O . SER A 1 189 ? -44.541 7.680 73.825 1.00 59.94 189 SER A O 1
#